Protein 6UCT (pdb70)

Foldseek 3Di:
DADAQLAWDWCQDPCRATDIRRCVLVLLVCLLVLPQQVDGSHPDVPVQPCQSVLSNLLSCLNNVQNVVVVVPPDPCKDSKWKAFDDLRWIWDDMDRCTDIDRLRHLPDDPPLVNQDCNNVVNSVSVLSNLVRSNVRNLCNLLVDDDPCQQVDWLLQSQNSLNNNVRCVLSNAPLSQQNNQCRVDGSVVCSVCVVVRDDDDCVCSVVDQWDWDWDQDPVDTDIWIFGQGPVRDRHTTDMHIDHD

B-factor: mean 185.21, std 36.85, range [112.71, 281.62]

Nearest PDB structures (foldseek):
  6uct-assembly1_A-2  TM=9.988E-01  e=1.649E-45  Mal de Rio Cuarto virus
  7kvc-assembly1_A  TM=9.633E-01  e=2.381E-34  Mal de Rio Cuarto virus
  5eft-assembly1_H  TM=9.237E-01  e=7.280E-27  Rice black-streaked dwarf virus 2
  3vjj-assembly1_A  TM=8.928E-01  e=2.403E-22  Rice black streaked dwarf virus
  3vjj-assembly1_B  TM=8.785E-01  e=2.840E-21  Rice black streaked dwarf virus

Structure (mmCIF, N/CA/C/O backbone):
data_6UCT
#
_entry.id   6UCT
#
_cell.length_a   86.557
_cell.length_b   86.557
_cell.length_c   95.598
_cell.angle_alpha   90.000
_cell.angle_beta   90.000
_cell.angle_gamma   90.000
#
_symmetry.space_group_name_H-M   'P 43 21 2'
#
loop_
_atom_site.group_PDB
_atom_site.id
_atom_site.type_symbol
_atom_site.label_atom_id
_atom_site.label_alt_id
_atom_site.label_comp_id
_atom_site.label_asym_id
_atom_site.label_entity_id
_atom_site.label_seq_id
_atom_site.pdbx_PDB_ins_code
_atom_site.Cartn_x
_atom_site.Cartn_y
_atom_site.Cartn_z
_atom_site.occupancy
_atom_site.B_iso_or_equiv
_atom_site.auth_seq_id
_atom_site.auth_comp_id
_atom_site.auth_asym_id
_atom_site.auth_atom_id
_atom_site.pdbx_PDB_model_num
ATOM 1 N N . GLU A 1 11 ? 18.108 -11.375 21.938 1.00 214.26 5 GLU A N 1
ATOM 2 C CA . GLU A 1 11 ? 18.483 -11.328 20.523 1.00 212.76 5 GLU A CA 1
ATOM 3 C C . GLU A 1 11 ? 17.724 -12.367 19.693 1.00 213.52 5 GLU A C 1
ATOM 4 O O . GLU A 1 11 ? 17.336 -12.082 18.555 1.00 211.41 5 GLU A O 1
ATOM 10 N N . ARG A 1 12 ? 17.526 -13.573 20.273 1.00 211.72 6 ARG A N 1
ATOM 11 C CA . ARG A 1 12 ? 16.837 -14.717 19.668 1.00 209.90 6 ARG A CA 1
ATOM 12 C C . ARG A 1 12 ? 15.387 -14.389 19.297 1.00 209.68 6 ARG A C 1
ATOM 13 O O . ARG A 1 12 ? 14.633 -13.890 20.133 1.00 210.29 6 ARG A O 1
ATOM 21 N N . ARG A 1 13 ? 15.012 -14.654 18.039 1.00 201.27 7 ARG A N 1
ATOM 22 C CA . ARG A 1 13 ? 13.660 -14.432 17.512 1.00 195.92 7 ARG A CA 1
ATOM 23 C C . ARG A 1 13 ? 13.162 -15.682 16.772 1.00 195.92 7 ARG A C 1
ATOM 24 O O . ARG A 1 13 ? 13.982 -16.428 16.235 1.00 195.30 7 ARG A O 1
ATOM 32 N N . THR A 1 14 ? 11.836 -15.933 16.776 1.00 190.21 8 THR A N 1
ATOM 33 C CA . THR A 1 14 ? 11.257 -17.108 16.111 1.00 188.21 8 THR A CA 1
ATOM 34 C C . THR A 1 14 ? 11.450 -17.033 14.589 1.00 186.75 8 THR A C 1
ATOM 35 O O . THR A 1 14 ? 11.560 -15.935 14.039 1.00 183.22 8 THR A O 1
ATOM 39 N N . PHE A 1 15 ? 11.529 -18.207 13.923 1.00 182.53 9 PHE A N 1
ATOM 40 C CA . PHE A 1 15 ? 11.759 -18.328 12.477 1.00 176.88 9 PHE A CA 1
ATOM 41 C C . PHE A 1 15 ? 10.686 -17.639 11.665 1.00 174.93 9 PHE A C 1
ATOM 42 O O . PHE A 1 15 ? 9.507 -17.964 11.816 1.00 174.84 9 PHE A O 1
ATOM 50 N N . GLY A 1 16 ? 11.113 -16.663 10.861 1.00 167.16 10 GLY A N 1
ATOM 51 C CA . GLY A 1 16 ? 10.252 -15.877 9.977 1.00 162.45 10 GLY A CA 1
ATOM 52 C C . GLY A 1 16 ? 9.842 -14.522 10.519 1.00 163.70 10 GLY A C 1
ATOM 53 O O . GLY A 1 16 ? 9.458 -13.629 9.746 1.00 159.12 10 GLY A O 1
ATOM 54 N N . SER A 1 17 ? 9.931 -14.369 11.861 1.00 162.65 11 SER A N 1
ATOM 55 C CA . SER A 1 17 ? 9.568 -13.143 12.556 1.00 162.38 11 SER A CA 1
ATOM 56 C C . SER A 1 17 ? 10.438 -11.952 12.168 1.00 161.88 11 SER A C 1
ATOM 57 O O . SER A 1 17 ? 11.662 -12.062 12.028 1.00 162.08 11 SER A O 1
ATOM 60 N N . TYR A 1 18 ? 9.751 -10.829 11.944 1.00 154.05 12 TYR A N 1
ATOM 61 C CA . TYR A 1 18 ? 10.265 -9.517 11.589 1.00 151.19 12 TYR A CA 1
ATOM 62 C C . TYR A 1 18 ? 10.370 -8.677 12.868 1.00 159.76 12 TYR A C 1
ATOM 63 O O . TYR A 1 18 ? 10.048 -9.154 13.966 1.00 162.30 12 TYR A O 1
ATOM 72 N N . LYS A 1 19 ? 10.812 -7.426 12.716 1.00 157.36 13 LYS A N 1
ATOM 73 C CA . LYS A 1 19 ? 10.923 -6.466 13.806 1.00 162.04 13 LYS A CA 1
ATOM 74 C C . LYS A 1 19 ? 10.769 -5.069 13.235 1.00 165.91 13 LYS A C 1
ATOM 75 O O . LYS A 1 19 ? 11.413 -4.731 12.239 1.00 163.11 13 LYS A O 1
ATOM 81 N N . ILE A 1 20 ? 9.881 -4.275 13.829 1.00 165.48 14 ILE A N 1
ATOM 82 C CA . ILE A 1 20 ? 9.657 -2.913 13.363 1.00 166.10 14 ILE A CA 1
ATOM 83 C C . ILE A 1 20 ? 10.610 -2.008 14.129 1.00 177.47 14 ILE A C 1
ATOM 84 O O . ILE A 1 20 ? 10.567 -1.969 15.359 1.00 181.26 14 ILE A O 1
ATOM 89 N N . GLU A 1 21 ? 11.511 -1.335 13.407 1.00 176.85 15 GLU A N 1
ATOM 90 C CA . GLU A 1 21 ? 12.498 -0.445 14.011 1.00 183.78 15 GLU A CA 1
ATOM 91 C C . GLU A 1 21 ? 12.061 1.012 13.938 1.00 192.03 15 GLU A C 1
ATOM 92 O O . GLU A 1 21 ? 11.538 1.457 12.912 1.00 188.05 15 GLU A O 1
ATOM 98 N N . GLU A 1 22 ? 12.283 1.746 15.044 1.00 196.43 16 GLU A N 1
ATOM 99 C CA . GLU A 1 22 ? 11.984 3.169 15.169 1.00 200.51 16 GLU A CA 1
ATOM 100 C C . GLU A 1 22 ? 13.298 3.945 15.158 1.00 209.52 16 GLU A C 1
ATOM 101 O O . GLU A 1 22 ? 14.150 3.752 16.031 1.00 213.95 16 GLU A O 1
ATOM 107 N N . ILE A 1 23 ? 13.477 4.771 14.119 1.00 204.97 17 ILE A N 1
ATOM 108 C CA . ILE A 1 23 ? 14.663 5.597 13.891 1.00 209.21 17 ILE A CA 1
ATOM 109 C C . ILE A 1 23 ? 14.250 7.069 13.761 1.00 217.30 17 ILE A C 1
ATOM 110 O O . ILE A 1 23 ? 13.949 7.549 12.665 1.00 214.44 17 ILE A O 1
ATOM 115 N N . THR A 1 24 ? 14.194 7.768 14.908 1.00 217.22 18 THR A N 1
ATOM 116 C CA . THR A 1 24 ? 13.778 9.170 15.007 1.00 219.94 18 THR A CA 1
ATOM 117 C C . THR A 1 24 ? 14.595 10.084 14.066 1.00 224.38 18 THR A C 1
ATOM 118 O O . THR A 1 24 ? 15.830 10.070 14.086 1.00 224.73 18 THR A O 1
ATOM 122 N N . ILE A 1 25 ? 13.871 10.826 13.201 1.00 221.84 19 ILE A N 1
ATOM 123 C CA . ILE A 1 25 ? 14.429 11.743 12.200 1.00 235.28 19 ILE A CA 1
ATOM 124 C C . ILE A 1 25 ? 14.008 13.194 12.464 1.00 242.23 19 ILE A C 1
ATOM 125 O O . ILE A 1 25 ? 14.316 13.748 13.518 1.00 208.19 19 ILE A O 1
ATOM 130 N N . LYS A 1 50 ? 10.256 9.195 15.208 1.00 219.90 44 LYS A N 1
ATOM 131 C CA . LYS A 1 50 ? 10.315 7.735 15.126 1.00 214.90 44 LYS A CA 1
ATOM 132 C C . LYS A 1 50 ? 9.635 7.217 13.845 1.00 211.69 44 LYS A C 1
ATOM 133 O O . LYS A 1 50 ? 8.404 7.185 13.780 1.00 209.82 44 LYS A O 1
ATOM 139 N N . ILE A 1 51 ? 10.427 6.826 12.826 1.00 204.30 45 ILE A N 1
ATOM 140 C CA . ILE A 1 51 ? 9.881 6.323 11.554 1.00 197.47 45 ILE A CA 1
ATOM 141 C C . ILE A 1 51 ? 10.075 4.788 11.414 1.00 196.08 45 ILE A C 1
ATOM 142 O O . ILE A 1 51 ? 11.126 4.273 11.816 1.00 197.15 45 ILE A O 1
ATOM 147 N N . PRO A 1 52 ? 9.072 4.042 10.867 1.00 186.53 46 PRO A N 1
ATOM 148 C CA . PRO A 1 52 ? 9.214 2.579 10.786 1.00 181.71 46 PRO A CA 1
ATOM 149 C C . PRO A 1 52 ? 10.231 2.075 9.773 1.00 181.34 46 PRO A C 1
ATOM 150 O O . PRO A 1 52 ? 10.315 2.592 8.657 1.00 179.27 46 PRO A O 1
ATOM 154 N N . ILE A 1 53 ? 11.007 1.058 10.187 1.00 177.08 47 ILE A N 1
ATOM 155 C CA . ILE A 1 53 ? 12.018 0.373 9.381 1.00 174.66 47 ILE A CA 1
ATOM 156 C C . ILE A 1 53 ? 11.906 -1.125 9.632 1.00 173.55 47 ILE A C 1
ATOM 157 O O . ILE A 1 53 ? 12.143 -1.595 10.747 1.00 174.88 47 ILE A O 1
ATOM 162 N N . LEU A 1 54 ? 11.490 -1.866 8.605 1.00 164.89 48 LEU A N 1
ATOM 163 C CA . LEU A 1 54 ? 11.285 -3.295 8.753 1.00 162.48 48 LEU A CA 1
ATOM 164 C C . LEU A 1 54 ? 12.579 -4.104 8.748 1.00 170.81 48 LEU A C 1
ATOM 165 O O . LEU A 1 54 ? 13.320 -4.096 7.760 1.00 169.94 48 LEU A O 1
ATOM 170 N N . ASP A 1 55 ? 12.835 -4.815 9.863 1.00 171.21 49 ASP A N 1
ATOM 171 C CA . ASP A 1 55 ? 13.966 -5.724 10.025 1.00 172.63 49 ASP A CA 1
ATOM 172 C C . ASP A 1 55 ? 13.399 -7.117 9.705 1.00 172.43 49 ASP A C 1
ATOM 173 O O . ASP A 1 55 ? 13.110 -7.912 10.604 1.00 173.33 49 ASP A O 1
ATOM 178 N N . ASP A 1 56 ? 13.173 -7.358 8.399 1.00 164.72 50 ASP A N 1
ATOM 179 C CA . ASP A 1 56 ? 12.592 -8.571 7.811 1.00 161.77 50 ASP A CA 1
ATOM 180 C C . ASP A 1 56 ? 13.322 -9.846 8.184 1.00 167.47 50 ASP A C 1
ATOM 181 O O . ASP A 1 56 ? 12.680 -10.894 8.315 1.00 165.94 50 ASP A O 1
ATOM 186 N N . GLY A 1 57 ? 14.650 -9.734 8.324 1.00 167.28 51 GLY A N 1
ATOM 187 C CA . GLY A 1 57 ? 15.559 -10.811 8.707 1.00 169.69 51 GLY A CA 1
ATOM 188 C C . GLY A 1 57 ? 15.936 -11.808 7.627 1.00 171.78 51 GLY A C 1
ATOM 189 O O . GLY A 1 57 ? 16.414 -12.902 7.948 1.00 172.81 51 GLY A O 1
ATOM 190 N N . ILE A 1 58 ? 15.718 -11.448 6.339 1.00 165.41 52 ILE A N 1
ATOM 191 C CA . ILE A 1 58 ? 16.054 -12.307 5.195 1.00 163.40 52 ILE A CA 1
ATOM 192 C C . ILE A 1 58 ? 17.580 -12.451 5.128 1.00 168.30 52 ILE A C 1
ATOM 193 O O . ILE A 1 58 ? 18.079 -13.577 5.071 1.00 168.87 52 ILE A O 1
ATOM 198 N N . PHE A 1 59 ? 18.306 -11.315 5.240 1.00 165.35 53 PHE A N 1
ATOM 199 C CA . PHE A 1 59 ? 19.768 -11.239 5.239 1.00 168.11 53 PHE A CA 1
ATOM 200 C C . PHE A 1 59 ? 20.382 -12.339 6.108 1.00 174.56 53 PHE A C 1
ATOM 201 O O . PHE A 1 59 ? 21.347 -12.987 5.695 1.00 175.25 53 PHE A O 1
ATOM 209 N N . ASP A 1 60 ? 19.800 -12.544 7.307 1.00 172.80 54 ASP A N 1
ATOM 210 C CA . ASP A 1 60 ? 20.205 -13.563 8.267 1.00 176.19 54 ASP A CA 1
ATOM 211 C C . ASP A 1 60 ? 20.057 -14.940 7.632 1.00 177.47 54 ASP A C 1
ATOM 212 O O . ASP A 1 60 ? 21.071 -15.582 7.395 1.00 179.57 54 ASP A O 1
ATOM 217 N N . LEU A 1 61 ? 18.822 -15.344 7.262 1.00 169.76 55 LEU A N 1
ATOM 218 C CA . LEU A 1 61 ? 18.527 -16.642 6.650 1.00 168.66 55 LEU A CA 1
ATOM 219 C C . LEU A 1 61 ? 19.580 -17.082 5.625 1.00 173.89 55 LEU A C 1
ATOM 220 O O . LEU A 1 61 ? 20.099 -18.194 5.741 1.00 176.19 55 LEU A O 1
ATOM 225 N N . ILE A 1 62 ? 19.932 -16.198 4.666 1.00 169.20 56 ILE A N 1
ATOM 226 C CA . ILE A 1 62 ? 20.914 -16.510 3.620 1.00 169.89 56 ILE A CA 1
ATOM 227 C C . ILE A 1 62 ? 22.308 -16.693 4.223 1.00 178.15 56 ILE A C 1
ATOM 228 O O . ILE A 1 62 ? 22.943 -17.711 3.941 1.00 179.94 56 ILE A O 1
ATOM 233 N N . ASN A 1 63 ? 22.755 -15.742 5.085 1.00 176.51 57 ASN A N 1
ATOM 234 C CA . ASN A 1 63 ? 24.055 -15.779 5.773 1.00 181.36 57 ASN A CA 1
ATOM 235 C C . ASN A 1 63 ? 24.301 -17.124 6.474 1.00 189.73 57 ASN A C 1
ATOM 236 O O . ASN A 1 63 ? 25.349 -17.727 6.258 1.00 192.23 57 ASN A O 1
ATOM 241 N N . TYR A 1 64 ? 23.309 -17.606 7.262 1.00 187.35 58 TYR A N 1
ATOM 242 C CA . TYR A 1 64 ? 23.327 -18.874 8.003 1.00 191.45 58 TYR A CA 1
ATOM 243 C C . TYR A 1 64 ? 23.450 -20.072 7.061 1.00 196.87 58 TYR A C 1
ATOM 244 O O . TYR A 1 64 ? 24.255 -20.972 7.319 1.00 200.91 58 TYR A O 1
ATOM 253 N N . LEU A 1 65 ? 22.663 -20.070 5.961 1.00 190.19 59 LEU A N 1
ATOM 254 C CA . LEU A 1 65 ? 22.660 -21.145 4.961 1.00 190.37 59 LEU A CA 1
ATOM 255 C C . LEU A 1 65 ? 23.968 -21.210 4.161 1.00 197.24 59 LEU A C 1
ATOM 256 O O . LEU A 1 65 ? 24.487 -22.308 3.939 1.00 199.90 59 LEU A O 1
ATOM 261 N N . LEU A 1 66 ? 24.502 -20.034 3.745 1.00 192.95 60 LEU A N 1
ATOM 262 C CA . LEU A 1 66 ? 25.772 -19.914 3.021 1.00 195.12 60 LEU A CA 1
ATOM 263 C C . LEU A 1 66 ? 26.915 -20.371 3.920 1.00 205.84 60 LEU A C 1
ATOM 264 O O . LEU A 1 66 ? 27.763 -21.142 3.468 1.00 208.66 60 LEU A O 1
ATOM 269 N N . ASN A 1 67 ? 26.896 -19.950 5.213 1.00 205.04 61 ASN A N 1
ATOM 270 C CA . ASN A 1 67 ? 27.874 -20.355 6.233 1.00 211.36 61 ASN A CA 1
ATOM 271 C C . ASN A 1 67 ? 27.635 -21.814 6.652 1.00 218.83 61 ASN A C 1
ATOM 272 O O . ASN A 1 67 ? 28.473 -22.400 7.343 1.00 224.13 61 ASN A O 1
ATOM 277 N N . GLY A 1 68 ? 26.500 -22.370 6.215 1.00 212.52 62 GLY A N 1
ATOM 278 C CA . GLY A 1 68 ? 26.088 -23.748 6.450 1.00 215.37 62 GLY A CA 1
ATOM 279 C C . GLY A 1 68 ? 25.865 -24.114 7.898 1.00 225.20 62 GLY A C 1
ATOM 280 O O . GLY A 1 68 ? 26.113 -25.259 8.291 1.00 226.58 62 GLY A O 1
ATOM 281 N N . THR A 1 69 ? 25.389 -23.142 8.695 1.00 220.80 63 THR A N 1
ATOM 282 C CA . THR A 1 69 ? 25.120 -23.306 10.126 1.00 222.67 63 THR A CA 1
ATOM 283 C C . THR A 1 69 ? 23.944 -24.289 10.351 1.00 225.15 63 THR A C 1
ATOM 284 O O . THR A 1 69 ? 22.992 -24.303 9.566 1.00 223.45 63 THR A O 1
ATOM 288 N N . HIS A 1 70 ? 24.056 -25.148 11.380 1.00 225.02 64 HIS A N 1
ATOM 289 C CA . HIS A 1 70 ? 23.020 -26.118 11.752 1.00 225.20 64 HIS A CA 1
ATOM 290 C C . HIS A 1 70 ? 21.946 -25.358 12.530 1.00 226.95 64 HIS A C 1
ATOM 291 O O . HIS A 1 70 ? 22.272 -24.356 13.170 1.00 226.47 64 HIS A O 1
ATOM 298 N N . PHE A 1 71 ? 20.684 -25.839 12.515 1.00 224.31 65 PHE A N 1
ATOM 299 C CA . PHE A 1 71 ? 19.571 -25.192 13.227 1.00 223.33 65 PHE A CA 1
ATOM 300 C C . PHE A 1 71 ? 19.754 -25.154 14.756 1.00 227.43 65 PHE A C 1
ATOM 301 O O . PHE A 1 71 ? 19.210 -24.259 15.406 1.00 226.46 65 PHE A O 1
ATOM 309 N N . ASP A 1 72 ? 20.542 -26.102 15.313 1.00 227.07 66 ASP A N 1
ATOM 310 C CA . A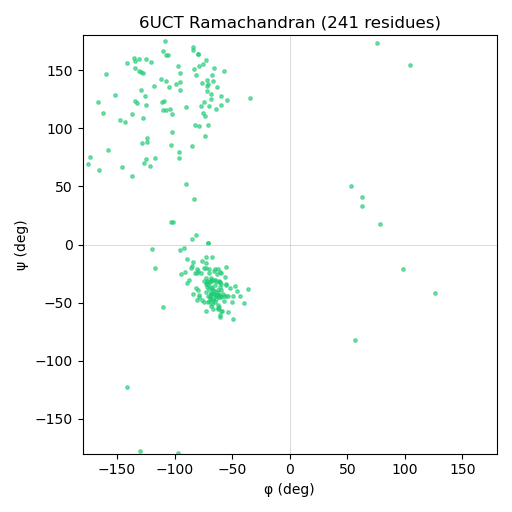SP A 1 72 ? 20.835 -26.224 16.746 1.00 228.62 66 ASP A CA 1
ATOM 311 C C . ASP A 1 72 ? 21.563 -25.004 17.349 1.00 230.63 66 ASP A C 1
ATOM 312 O O . ASP A 1 72 ? 21.338 -24.712 18.525 1.00 231.06 66 ASP A O 1
ATOM 317 N N . LYS A 1 73 ? 22.408 -24.291 16.557 1.00 227.18 67 LYS A N 1
ATOM 318 C CA . LYS A 1 73 ? 23.133 -23.097 17.021 1.00 226.98 67 LYS A CA 1
ATOM 319 C C . LYS A 1 73 ? 22.899 -21.875 16.107 1.00 227.06 67 LYS A C 1
ATOM 320 O O . LYS A 1 73 ? 23.806 -21.432 15.398 1.00 226.36 67 LYS A O 1
ATOM 326 N N . THR A 1 74 ? 21.666 -21.334 16.150 1.00 223.33 68 THR A N 1
ATOM 327 C CA . THR A 1 74 ? 21.209 -20.174 15.370 1.00 221.37 68 THR A CA 1
ATOM 328 C C . THR A 1 74 ? 20.514 -19.134 16.270 1.00 224.17 68 THR A C 1
ATOM 329 O O . THR A 1 74 ? 20.417 -19.328 17.486 1.00 225.17 68 THR A O 1
ATOM 333 N N . HIS A 1 75 ? 20.006 -18.040 15.653 1.00 220.04 69 HIS A N 1
ATOM 334 C CA . HIS A 1 75 ? 19.197 -16.999 16.298 1.00 219.47 69 HIS A CA 1
ATOM 335 C C . HIS A 1 75 ? 17.838 -17.648 16.583 1.00 220.38 69 HIS A C 1
ATOM 336 O O . HIS A 1 75 ? 17.199 -17.356 17.593 1.00 220.62 69 HIS A O 1
ATOM 343 N N . TYR A 1 76 ? 17.421 -18.544 15.665 1.00 216.99 70 TYR A N 1
ATOM 344 C CA . TYR A 1 76 ? 16.180 -19.303 15.687 1.00 228.46 70 TYR A CA 1
ATOM 345 C C . TYR A 1 76 ? 16.267 -20.421 16.718 1.00 240.74 70 TYR A C 1
ATOM 346 O O . TYR A 1 76 ? 15.428 -20.498 17.611 1.00 212.85 70 TYR A O 1
ATOM 355 N N . PHE A 1 79 ? 12.824 -21.549 21.382 1.00 212.76 73 PHE A N 1
A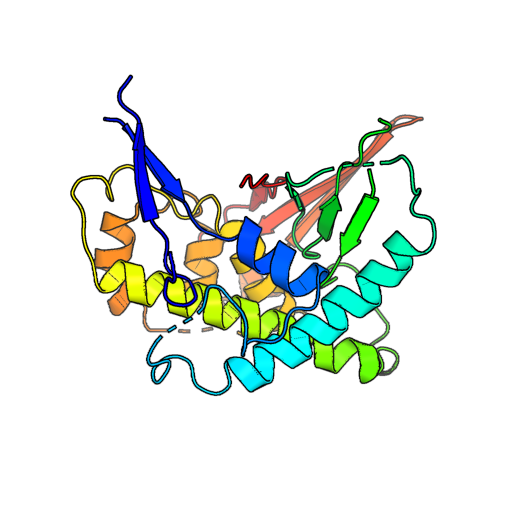TOM 356 C CA . PHE A 1 79 ? 11.479 -21.378 20.831 1.00 211.47 73 PHE A CA 1
ATOM 357 C C . PHE A 1 79 ? 10.770 -22.705 20.589 1.00 214.97 73 PHE A C 1
ATOM 358 O O . PHE A 1 79 ? 11.432 -23.724 20.378 1.00 215.43 73 PHE A O 1
ATOM 366 N N . ASP A 1 80 ? 9.418 -22.683 20.604 1.00 212.45 74 ASP A N 1
ATOM 367 C CA . ASP A 1 80 ? 8.570 -23.857 20.382 1.00 213.16 74 ASP A CA 1
ATOM 368 C C . ASP A 1 80 ? 8.010 -23.840 18.956 1.00 212.82 74 ASP A C 1
ATOM 369 O O . ASP A 1 80 ? 7.021 -23.156 18.687 1.00 211.39 74 ASP A O 1
ATOM 374 N N . TYR A 1 81 ? 8.670 -24.578 18.041 1.00 209.69 75 TYR A N 1
ATOM 375 C CA . TYR A 1 81 ? 8.295 -24.659 16.627 1.00 207.97 75 TYR A CA 1
ATOM 376 C C . TYR A 1 81 ? 7.304 -25.785 16.324 1.00 212.35 75 TYR A C 1
ATOM 377 O O . TYR A 1 81 ? 7.523 -26.587 15.414 1.00 212.12 75 TYR A O 1
ATOM 386 N N . SER A 1 82 ? 6.197 -25.824 17.075 1.00 211.75 76 SER A N 1
ATOM 387 C CA . SER A 1 82 ? 5.127 -26.801 16.879 1.00 213.61 76 SER A CA 1
ATOM 388 C C . SER A 1 82 ? 4.401 -26.519 15.553 1.00 215.04 76 SER A C 1
ATOM 389 O O . SER A 1 82 ? 4.037 -27.452 14.835 1.00 215.28 76 SER A O 1
ATOM 392 N N . HIS A 1 83 ? 4.242 -25.221 15.219 1.00 211.02 77 HIS A N 1
ATOM 393 C CA . HIS A 1 83 ? 3.626 -24.719 13.986 1.00 207.19 77 HIS A CA 1
ATOM 394 C C . HIS A 1 83 ? 4.498 -25.039 12.761 1.00 208.31 77 HIS A C 1
ATOM 395 O O . HIS A 1 83 ? 3.966 -25.194 11.659 1.00 205.02 77 HIS A O 1
ATOM 402 N N . LEU A 1 84 ? 5.836 -25.140 12.965 1.00 205.85 78 LEU A N 1
ATOM 403 C CA . LEU A 1 84 ? 6.816 -25.472 11.927 1.00 202.96 78 LEU A CA 1
ATOM 404 C C . LEU A 1 84 ? 7.514 -26.805 12.260 1.00 213.83 78 LEU A C 1
ATOM 405 O O . LEU A 1 84 ? 8.669 -26.783 12.703 1.00 214.57 78 LEU A O 1
ATOM 410 N N . PRO A 1 85 ? 6.846 -27.980 12.096 1.00 215.25 79 PRO A N 1
ATOM 411 C CA . PRO A 1 85 ? 7.551 -29.246 12.363 1.00 217.06 79 PRO A CA 1
ATOM 412 C C . PRO A 1 85 ? 8.510 -29.560 11.213 1.00 219.02 79 PRO A C 1
ATOM 413 O O . PRO A 1 85 ? 8.303 -29.074 10.093 1.00 216.18 79 PRO A O 1
ATOM 417 N N . THR A 1 86 ? 9.571 -30.347 11.496 1.00 217.91 80 THR A N 1
ATOM 418 C CA . THR A 1 86 ? 10.641 -30.719 10.548 1.00 217.10 80 THR A CA 1
ATOM 419 C C . THR A 1 86 ? 11.394 -29.453 10.086 1.00 214.66 80 THR A C 1
ATOM 420 O O . THR A 1 86 ? 11.720 -29.304 8.906 1.00 210.40 80 THR A O 1
ATOM 424 N N . LEU A 1 87 ? 11.640 -28.532 11.030 1.00 208.39 81 LEU A N 1
ATOM 425 C CA . LEU A 1 87 ? 12.348 -27.293 10.749 1.00 201.78 81 LEU A CA 1
ATOM 426 C C . LEU A 1 87 ? 13.856 -27.511 10.806 1.00 205.91 81 LEU A C 1
ATOM 427 O O . LEU A 1 87 ? 14.548 -27.017 9.926 1.00 201.17 81 LEU A O 1
ATOM 432 N N . GLU A 1 88 ? 14.359 -28.278 11.808 1.00 208.18 82 GLU A N 1
ATOM 433 C CA . GLU A 1 88 ? 15.782 -28.630 11.948 1.00 210.51 82 GLU A CA 1
ATOM 434 C C . GLU A 1 88 ? 16.163 -29.660 10.863 1.00 213.08 82 GLU A C 1
ATOM 435 O O . GLU A 1 88 ? 17.287 -29.625 10.349 1.00 212.54 82 GLU A O 1
ATOM 441 N N . ARG A 1 89 ? 15.207 -30.557 10.512 1.00 210.53 83 ARG A N 1
ATOM 442 C CA . ARG A 1 89 ? 15.328 -31.588 9.475 1.00 210.84 83 ARG A CA 1
ATOM 443 C C . ARG A 1 89 ? 15.562 -30.936 8.110 1.00 206.05 83 ARG A C 1
ATOM 444 O O . ARG A 1 89 ? 16.433 -31.377 7.362 1.00 205.40 83 ARG A O 1
ATOM 452 N N . ASP A 1 90 ? 14.792 -29.874 7.812 1.00 196.15 84 ASP A N 1
ATOM 453 C CA . ASP A 1 90 ? 14.854 -29.158 6.547 1.00 189.53 84 ASP A CA 1
ATOM 454 C C . ASP A 1 90 ? 15.827 -27.973 6.538 1.00 188.37 84 ASP A C 1
ATOM 455 O O . ASP A 1 90 ? 16.297 -27.631 5.457 1.00 184.70 84 ASP A O 1
ATOM 460 N N . PHE A 1 91 ? 16.168 -27.379 7.706 1.00 185.36 85 PHE A N 1
ATOM 461 C CA . PHE A 1 91 ? 17.128 -26.264 7.767 1.00 182.78 85 PHE A CA 1
ATOM 462 C C . PHE A 1 91 ? 18.545 -26.734 7.479 1.00 191.28 85 PHE A C 1
ATOM 463 O O . PHE A 1 91 ? 19.241 -26.096 6.687 1.00 188.36 85 PHE A O 1
ATOM 471 N N . ASN A 1 92 ? 18.981 -27.819 8.155 1.00 194.66 86 ASN A N 1
ATOM 472 C CA . ASN A 1 92 ? 20.311 -28.408 8.022 1.00 198.46 86 ASN A CA 1
ATOM 473 C C . ASN A 1 92 ? 20.543 -28.965 6.620 1.00 201.72 86 ASN A C 1
ATOM 474 O O . ASN A 1 92 ? 21.580 -28.668 6.019 1.00 200.35 86 ASN A O 1
ATOM 479 N N . THR A 1 93 ? 19.559 -29.730 6.084 1.00 199.37 87 THR A N 1
ATOM 480 C CA . THR A 1 93 ? 19.613 -30.326 4.741 1.00 199.46 87 THR A CA 1
ATOM 481 C C . THR A 1 93 ? 19.707 -29.257 3.653 1.00 199.08 87 THR A C 1
ATOM 482 O O . THR A 1 93 ? 20.353 -29.484 2.630 1.00 199.23 87 THR A O 1
ATOM 486 N N . ALA A 1 94 ? 19.099 -28.083 3.891 1.00 191.91 88 ALA A N 1
ATOM 487 C CA . ALA A 1 94 ? 19.188 -26.953 2.973 1.00 186.91 88 ALA A CA 1
ATOM 488 C C . ALA A 1 94 ? 20.544 -26.271 3.182 1.00 191.71 88 ALA A C 1
ATOM 489 O O . ALA A 1 94 ? 21.222 -25.986 2.193 1.00 190.45 88 ALA A O 1
ATOM 491 N N . SER A 1 95 ? 20.966 -26.079 4.470 1.00 190.47 89 SER A N 1
ATOM 492 C CA . SER A 1 95 ? 22.247 -25.472 4.861 1.00 191.76 89 SER A CA 1
ATOM 493 C C . SER A 1 95 ? 23.431 -26.203 4.235 1.00 200.15 89 SER A C 1
ATOM 494 O O . SER A 1 95 ? 24.414 -25.555 3.878 1.00 200.00 89 SER A O 1
ATOM 497 N N . ASN A 1 96 ? 23.309 -27.544 4.065 1.00 200.38 90 ASN A N 1
ATOM 498 C CA . ASN A 1 96 ? 24.293 -28.414 3.419 1.00 204.21 90 ASN A CA 1
ATOM 499 C C . ASN A 1 96 ? 24.498 -27.975 1.967 1.00 204.58 90 ASN A C 1
ATOM 500 O O . ASN A 1 96 ? 25.603 -27.568 1.612 1.00 205.45 90 ASN A O 1
ATOM 505 N N . TYR A 1 97 ? 23.415 -28.011 1.152 1.00 197.02 91 TYR A N 1
ATOM 506 C CA . TYR A 1 97 ? 23.400 -27.644 -0.265 1.00 193.80 91 TYR A CA 1
ATOM 507 C C . TYR A 1 97 ? 23.864 -26.200 -0.526 1.00 192.85 91 TYR A C 1
ATOM 508 O O . TYR A 1 97 ? 24.615 -25.975 -1.477 1.00 192.86 91 TYR A O 1
ATOM 517 N N . VAL A 1 98 ? 23.421 -25.236 0.303 1.00 185.27 92 VAL A N 1
ATOM 518 C CA . VAL A 1 98 ? 23.773 -23.815 0.154 1.00 181.48 92 VAL A CA 1
ATOM 519 C C . VAL A 1 98 ? 25.269 -23.586 0.447 1.00 187.44 92 VAL A C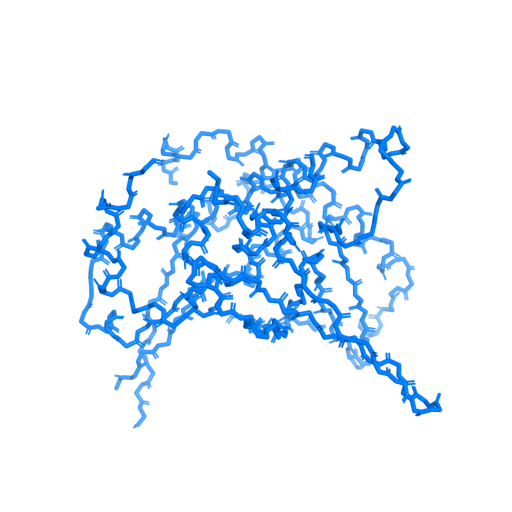 1
ATOM 520 O O . VAL A 1 98 ? 25.922 -22.858 -0.297 1.00 185.97 92 VAL A O 1
ATOM 524 N N . SER A 1 99 ? 25.810 -24.231 1.491 1.00 188.09 93 SER A N 1
ATOM 525 C CA . SER A 1 99 ? 27.225 -24.101 1.841 1.00 192.46 93 SER A CA 1
ATOM 526 C C . SER A 1 99 ? 28.144 -24.825 0.855 1.00 200.58 93 SER A C 1
ATOM 527 O O . SER A 1 99 ? 29.197 -24.284 0.511 1.00 202.11 93 SER A O 1
ATOM 530 N N . GLU A 1 100 ? 27.750 -26.046 0.410 1.00 198.98 94 GLU A N 1
ATOM 531 C CA . GLU A 1 100 ? 28.511 -26.879 -0.537 1.00 202.59 94 GLU A CA 1
ATOM 532 C C . GLU A 1 100 ? 28.650 -26.240 -1.921 1.00 204.70 94 GLU A C 1
ATOM 533 O O . GLU A 1 100 ? 29.663 -26.464 -2.590 1.00 207.90 94 GLU A O 1
ATOM 539 N N . ASN A 1 101 ? 27.637 -25.445 -2.342 1.00 196.24 95 ASN A N 1
ATOM 540 C CA . ASN A 1 101 ? 27.629 -24.710 -3.610 1.00 193.83 95 ASN A CA 1
ATOM 541 C C . ASN A 1 101 ? 28.345 -23.352 -3.464 1.00 197.72 95 ASN A C 1
ATOM 542 O O . ASN A 1 101 ? 28.765 -22.771 -4.468 1.00 197.08 95 ASN A O 1
ATOM 547 N N . TYR A 1 102 ? 28.504 -22.871 -2.205 1.00 195.29 96 TYR A N 1
ATOM 548 C CA . TYR A 1 102 ? 29.199 -21.622 -1.864 1.00 195.98 96 TYR A CA 1
ATOM 549 C C . TYR A 1 102 ? 30.701 -21.844 -1.821 1.00 206.99 96 TYR A C 1
ATOM 550 O O . TYR A 1 102 ? 31.449 -20.959 -2.233 1.00 208.13 96 TYR A O 1
ATOM 559 N N . SER A 1 103 ? 31.140 -23.027 -1.325 1.00 208.48 97 SER A N 1
ATOM 560 C CA . SER A 1 103 ? 32.549 -23.429 -1.237 1.00 214.92 97 SER A CA 1
ATOM 561 C C . SER A 1 103 ? 33.223 -23.456 -2.622 1.00 222.12 97 SER A C 1
ATOM 562 O O . SER A 1 103 ? 34.439 -23.291 -2.703 1.00 226.41 97 SER A O 1
ATOM 565 N N . ILE A 1 104 ? 32.418 -23.621 -3.704 1.00 216.50 98 ILE A N 1
ATOM 566 C CA . ILE A 1 104 ? 32.823 -23.604 -5.120 1.00 218.07 98 ILE A CA 1
ATOM 567 C C . ILE A 1 104 ? 33.242 -22.163 -5.487 1.00 222.66 98 ILE A C 1
ATOM 568 O O . ILE A 1 104 ? 34.277 -21.949 -6.121 1.00 226.04 98 ILE A O 1
ATOM 573 N N . ILE A 1 105 ? 32.425 -21.189 -5.058 1.00 216.04 99 ILE A N 1
ATOM 574 C CA . ILE A 1 105 ? 32.618 -19.752 -5.250 1.00 215.49 99 ILE A CA 1
ATOM 575 C C . ILE A 1 105 ? 33.776 -19.284 -4.340 1.00 225.86 99 ILE A C 1
ATOM 576 O O . ILE A 1 105 ? 34.513 -18.369 -4.705 1.00 227.94 99 ILE A O 1
ATOM 581 N N . VAL A 1 106 ? 33.932 -19.937 -3.169 1.00 225.76 100 VAL A N 1
ATOM 582 C CA . VAL A 1 106 ? 34.943 -19.656 -2.145 1.00 231.29 100 VAL A CA 1
ATOM 583 C C . VAL A 1 106 ? 36.299 -20.355 -2.464 1.00 237.17 100 VAL A C 1
ATOM 584 O O . VAL A 1 106 ? 37.328 -19.955 -1.914 1.00 239.79 100 VAL A O 1
ATOM 588 N N . GLU A 1 107 ? 36.313 -21.342 -3.392 1.00 236.11 101 GLU A N 1
ATOM 589 C CA . GLU A 1 107 ? 37.540 -22.053 -3.806 1.00 240.03 101 GLU A CA 1
ATOM 590 C C . GLU A 1 107 ? 38.588 -21.089 -4.399 1.00 244.41 101 GLU A C 1
ATOM 591 O O . GLU A 1 107 ? 39.791 -21.288 -4.205 1.00 247.55 101 GLU A O 1
ATOM 597 N N . GLU A 1 108 ? 38.108 -20.038 -5.103 1.00 243.24 102 GLU A N 1
ATOM 598 C CA . GLU A 1 108 ? 38.902 -18.984 -5.748 1.00 242.78 102 GLU A CA 1
ATOM 599 C C . GLU A 1 108 ? 38.899 -17.659 -4.938 1.00 246.99 102 GLU A C 1
ATOM 600 O O . GLU A 1 108 ? 39.215 -16.596 -5.487 1.00 248.45 102 GLU A O 1
ATOM 606 N N . ILE A 1 109 ? 38.557 -17.735 -3.631 1.00 242.81 103 ILE A N 1
ATOM 607 C CA . ILE A 1 109 ? 38.502 -16.567 -2.748 1.00 242.04 103 ILE A CA 1
ATOM 608 C C . ILE A 1 109 ? 39.909 -16.232 -2.193 1.00 248.76 103 ILE A C 1
ATOM 609 O O . ILE A 1 109 ? 40.769 -17.114 -2.060 1.00 250.46 103 ILE A O 1
ATOM 614 N N . ASP A 1 110 ? 40.121 -14.935 -1.902 1.00 246.46 104 ASP A N 1
ATOM 615 C CA . ASP A 1 110 ? 41.375 -14.343 -1.432 1.00 250.37 104 ASP A CA 1
ATOM 616 C C . ASP A 1 110 ? 41.431 -14.176 0.089 1.00 251.90 104 ASP A C 1
ATOM 617 O O . ASP A 1 110 ? 40.391 -14.026 0.738 1.00 247.93 104 ASP A O 1
ATOM 622 N N . LEU A 1 111 ? 42.661 -14.179 0.646 1.00 252.80 105 LEU A N 1
ATOM 623 C CA . LEU A 1 111 ? 42.909 -13.990 2.077 1.00 252.85 105 LEU A CA 1
ATOM 624 C C . LEU A 1 111 ? 42.705 -12.521 2.456 1.00 255.49 105 LEU A C 1
ATOM 625 O O . LEU A 1 111 ? 41.985 -12.235 3.417 1.00 252.61 105 LEU A O 1
ATOM 630 N N . ASN A 1 112 ? 43.324 -11.595 1.689 1.00 254.79 106 ASN A N 1
ATOM 631 C CA . ASN A 1 112 ? 43.239 -10.148 1.906 1.00 254.63 106 ASN A CA 1
ATOM 632 C C . ASN A 1 112 ? 41.852 -9.581 1.621 1.00 252.00 106 ASN A C 1
ATOM 633 O O . ASN A 1 112 ? 41.456 -8.606 2.262 1.00 250.85 106 ASN A O 1
ATOM 638 N N . LYS A 1 113 ? 41.112 -10.194 0.677 1.00 246.50 107 LYS A N 1
ATOM 639 C CA . LYS A 1 113 ? 39.749 -9.780 0.338 1.00 258.16 107 LYS A CA 1
ATOM 640 C C . LYS A 1 113 ? 38.768 -10.433 1.305 1.00 259.28 107 LYS A C 1
ATOM 641 O O . LYS A 1 113 ? 38.934 -11.602 1.655 1.00 224.84 107 LYS A O 1
ATOM 647 N N . SER A 1 117 ? 32.271 -8.870 1.794 1.00 215.29 111 SER A N 1
ATOM 648 C CA . SER A 1 117 ? 31.223 -7.982 2.306 1.00 212.33 111 SER A CA 1
ATOM 649 C C . SER A 1 117 ? 29.968 -8.725 2.758 1.00 210.27 111 SER A C 1
ATOM 650 O O . SER A 1 117 ? 29.689 -9.835 2.292 1.00 206.57 111 SER A O 1
ATOM 653 N N . GLU A 1 118 ? 29.204 -8.081 3.656 1.00 205.82 112 GLU A N 1
ATOM 654 C CA . GLU A 1 118 ? 27.961 -8.603 4.209 1.00 200.91 112 GLU A CA 1
ATOM 655 C C . GLU A 1 118 ? 26.804 -7.638 3.906 1.00 200.76 112 GLU A C 1
ATOM 656 O O . GLU A 1 118 ? 26.259 -6.979 4.800 1.00 201.07 112 GLU A O 1
ATOM 662 N N . SER A 1 119 ? 26.463 -7.539 2.615 1.00 193.41 113 SER A N 1
ATOM 663 C CA . SER A 1 119 ? 25.381 -6.706 2.096 1.00 189.21 113 SER A CA 1
ATOM 664 C C . SER A 1 119 ? 24.769 -7.452 0.905 1.00 187.19 113 SER A C 1
ATOM 665 O O . SER A 1 119 ? 24.905 -7.027 -0.248 1.00 187.07 113 SER A O 1
ATOM 668 N N . ILE A 1 120 ? 24.121 -8.600 1.204 1.00 179.11 114 ILE A N 1
ATOM 669 C CA . ILE A 1 120 ? 23.488 -9.503 0.231 1.00 174.66 114 ILE A CA 1
ATOM 670 C C . ILE A 1 120 ? 22.416 -8.804 -0.630 1.00 173.33 114 ILE A C 1
ATOM 671 O O . ILE A 1 120 ? 21.770 -7.857 -0.185 1.00 172.42 114 ILE A O 1
ATOM 676 N N . SER A 1 121 ? 22.263 -9.284 -1.875 1.00 166.02 115 SER A N 1
ATOM 677 C CA . SER A 1 121 ? 21.297 -8.847 -2.875 1.00 161.49 115 SER A CA 1
ATOM 678 C C . SER A 1 121 ? 20.686 -10.123 -3.473 1.00 159.72 115 SER A C 1
ATOM 679 O O . SER A 1 121 ? 21.336 -11.173 -3.472 1.00 159.91 115 SER A O 1
ATOM 682 N N . LEU A 1 122 ? 19.443 -10.053 -3.953 1.00 151.91 116 LEU A N 1
ATOM 683 C CA . LEU A 1 122 ? 18.784 -11.229 -4.502 1.00 149.57 116 LEU A CA 1
ATOM 684 C C . LEU A 1 122 ? 18.070 -10.985 -5.829 1.00 152.85 116 LEU A C 1
ATOM 685 O O . LEU A 1 122 ? 17.210 -10.110 -5.931 1.00 150.84 116 LEU A O 1
ATOM 690 N N . LYS A 1 123 ? 18.448 -11.780 -6.842 1.00 151.49 117 LYS A N 1
ATOM 691 C CA . LYS A 1 123 ? 17.878 -11.791 -8.189 1.00 152.06 117 LYS A CA 1
ATOM 692 C C . LYS A 1 123 ? 16.819 -12.887 -8.224 1.00 155.67 117 LYS A C 1
ATOM 693 O O . LYS A 1 123 ? 16.965 -13.911 -7.547 1.00 155.26 117 LYS A O 1
ATOM 699 N N . SER A 1 124 ? 15.766 -12.681 -9.017 1.00 152.48 118 SER A N 1
ATOM 700 C CA . SER A 1 124 ? 14.676 -13.642 -9.155 1.00 152.17 118 SER A CA 1
ATOM 701 C C . SER A 1 124 ? 14.593 -14.065 -10.620 1.00 158.68 118 SER A C 1
ATOM 702 O O . SER A 1 124 ? 15.079 -13.311 -11.464 1.00 159.63 118 SER A O 1
ATOM 705 N N . PRO A 1 125 ? 14.019 -15.240 -10.981 1.00 157.20 119 PRO A N 1
ATOM 706 C CA . PRO A 1 125 ? 13.374 -16.267 -10.142 1.00 156.71 119 PRO A CA 1
ATOM 707 C C . PRO A 1 125 ? 14.276 -17.438 -9.713 1.00 162.99 119 PRO A C 1
ATOM 708 O O . PRO A 1 125 ? 13.848 -18.281 -8.916 1.00 162.78 119 PRO A O 1
ATOM 712 N N . ASP A 1 126 ? 15.531 -17.477 -10.217 1.00 160.99 120 ASP A N 1
ATOM 713 C CA . ASP A 1 126 ? 16.520 -18.524 -9.943 1.00 162.22 120 ASP A CA 1
ATOM 714 C C . ASP A 1 126 ? 17.080 -18.503 -8.504 1.00 163.72 120 ASP A C 1
ATOM 715 O O . ASP A 1 126 ? 17.910 -19.349 -8.165 1.00 165.26 120 ASP A O 1
ATOM 720 N N . PHE A 1 127 ? 16.597 -17.565 -7.656 1.00 156.80 121 PHE A N 1
ATOM 721 C CA . PHE A 1 127 ? 17.044 -17.328 -6.279 1.00 155.46 121 PHE A CA 1
ATOM 722 C C . PHE A 1 127 ? 18.561 -17.144 -6.271 1.00 159.20 121 PHE A C 1
ATOM 723 O O . PHE A 1 127 ? 19.291 -17.815 -5.539 1.00 159.89 121 PHE A O 1
ATOM 731 N N . THR A 1 128 ? 19.020 -16.249 -7.157 1.00 155.59 122 THR A N 1
ATOM 732 C CA . THR A 1 128 ? 20.425 -15.942 -7.387 1.00 157.67 122 THR A CA 1
ATOM 733 C C . THR A 1 128 ? 20.967 -15.009 -6.298 1.00 160.22 122 THR A C 1
ATOM 734 O O . THR A 1 128 ? 20.714 -13.802 -6.314 1.00 158.57 122 THR A O 1
ATOM 738 N N . VAL A 1 129 ? 21.704 -15.596 -5.341 1.00 157.70 123 VAL A N 1
ATOM 739 C CA . VAL A 1 129 ? 22.338 -14.880 -4.231 1.00 158.05 123 VAL A CA 1
ATOM 740 C C . VAL A 1 129 ? 23.448 -14.014 -4.841 1.00 164.47 123 VAL A C 1
ATOM 741 O O . VAL A 1 129 ? 24.281 -14.526 -5.592 1.00 167.17 123 VAL A O 1
ATOM 745 N N . VAL A 1 130 ? 23.424 -12.705 -4.574 1.00 160.34 124 VAL A N 1
ATOM 746 C CA . VAL A 1 130 ? 24.428 -11.808 -5.144 1.00 163.33 124 VAL A CA 1
ATOM 747 C C . VAL A 1 130 ? 25.386 -11.306 -4.052 1.00 170.63 124 VAL A C 1
ATOM 748 O O . VAL A 1 130 ? 24.971 -10.625 -3.110 1.00 169.32 124 VAL A O 1
ATOM 752 N N . LEU A 1 131 ? 26.668 -11.683 -4.186 1.00 171.36 125 LEU A N 1
ATOM 753 C CA . LEU A 1 131 ? 27.748 -11.312 -3.272 1.00 175.36 125 LEU A CA 1
ATOM 754 C C . LEU A 1 131 ? 28.595 -10.233 -3.952 1.00 183.75 125 LEU A C 1
ATOM 755 O O . LEU A 1 131 ? 28.884 -10.365 -5.139 1.00 184.23 125 LEU A O 1
ATOM 760 N N . GLU A 1 132 ? 28.970 -9.165 -3.221 1.00 184.24 126 GLU A N 1
ATOM 761 C CA . GLU A 1 132 ? 29.782 -8.055 -3.752 1.00 189.43 126 GLU A CA 1
ATOM 762 C C . GLU A 1 132 ? 31.047 -7.874 -2.887 1.00 201.06 126 GLU A C 1
ATOM 763 O O . GLU A 1 132 ? 31.007 -7.141 -1.899 1.00 203.05 126 GLU A O 1
ATOM 769 N N . TYR A 1 133 ? 32.164 -8.544 -3.257 1.00 201.59 127 TYR A N 1
ATOM 770 C CA . TYR A 1 133 ? 33.420 -8.541 -2.490 1.00 207.81 127 TYR A CA 1
ATOM 771 C C . TYR A 1 133 ? 34.326 -7.325 -2.700 1.00 218.81 127 TYR A C 1
ATOM 772 O O . TYR A 1 133 ? 34.424 -6.801 -3.812 1.00 218.50 127 TYR A O 1
ATOM 781 N N . PHE A 1 134 ? 35.021 -6.916 -1.612 1.00 221.79 128 PHE A N 1
ATOM 782 C CA . PHE A 1 134 ? 35.956 -5.786 -1.573 1.00 225.57 128 PHE A CA 1
ATOM 783 C C . PHE A 1 134 ? 37.417 -6.224 -1.368 1.00 230.38 128 PHE A C 1
ATOM 784 O O . PHE A 1 134 ? 37.686 -7.154 -0.602 1.00 229.76 128 PHE A O 1
ATOM 792 N N . LYS A 1 135 ? 38.350 -5.521 -2.050 1.00 230.78 129 LYS A N 1
ATOM 793 C CA . LYS A 1 135 ? 39.792 -5.781 -2.086 1.00 235.67 129 LYS A CA 1
ATOM 794 C C . LYS A 1 135 ? 40.510 -5.757 -0.721 1.00 240.17 129 LYS A C 1
ATOM 795 O O . LYS A 1 135 ? 41.195 -6.730 -0.397 1.00 241.34 129 LYS A O 1
ATOM 801 N N . LYS A 1 136 ? 40.422 -4.637 0.029 1.00 237.90 130 LYS A N 1
ATOM 802 C CA . LYS A 1 136 ? 41.114 -4.464 1.317 1.00 252.53 130 LYS A CA 1
ATOM 803 C C . LYS A 1 136 ? 40.527 -5.323 2.441 1.00 266.47 130 LYS A C 1
ATOM 804 O O . LYS A 1 136 ? 41.252 -5.737 3.347 1.00 253.66 130 LYS A O 1
ATOM 810 N N . VAL A 1 161 ? 32.595 -9.359 -7.255 1.00 201.10 155 VAL A N 1
ATOM 811 C CA . VAL A 1 161 ? 31.152 -9.581 -7.385 1.00 194.52 155 VAL A CA 1
ATOM 812 C C . VAL A 1 161 ? 30.876 -10.937 -8.051 1.00 196.85 155 VAL A C 1
ATOM 813 O O . VAL A 1 161 ? 31.331 -11.165 -9.171 1.00 199.32 155 VAL A O 1
ATOM 817 N N . ARG A 1 162 ? 30.130 -11.830 -7.363 1.00 189.61 156 ARG A N 1
ATOM 818 C CA . ARG A 1 162 ? 29.763 -13.161 -7.871 1.00 187.97 156 ARG A CA 1
ATOM 819 C C . ARG A 1 162 ? 28.268 -13.503 -7.616 1.00 186.08 156 ARG A C 1
ATOM 820 O O . ARG A 1 162 ? 27.622 -12.861 -6.779 1.00 183.51 156 ARG A O 1
ATOM 828 N N . GLU A 1 163 ? 27.718 -14.485 -8.374 1.00 180.17 157 GLU A N 1
ATOM 829 C CA . GLU A 1 163 ? 26.318 -14.934 -8.295 1.00 174.65 157 GLU A CA 1
ATOM 830 C C . GLU A 1 163 ? 26.195 -16.340 -7.703 1.00 177.32 157 GLU A C 1
ATOM 831 O O . GLU A 1 163 ? 27.201 -17.041 -7.597 1.00 180.29 157 GLU A O 1
ATOM 837 N N . LEU A 1 164 ? 24.967 -16.752 -7.318 1.00 170.23 158 LEU A N 1
ATOM 838 C CA . LEU A 1 164 ? 24.701 -18.072 -6.735 1.00 170.44 158 LEU A CA 1
ATOM 839 C C . LEU A 1 164 ? 23.226 -18.507 -6.882 1.00 172.90 158 LEU A C 1
ATOM 840 O O . LEU A 1 164 ? 22.459 -18.388 -5.919 1.00 169.86 158 LEU A O 1
ATOM 845 N N . PRO A 1 165 ? 22.809 -19.045 -8.055 1.00 171.68 159 PRO A N 1
ATOM 846 C CA . PRO A 1 165 ? 21.402 -19.462 -8.215 1.00 169.69 159 PRO A CA 1
ATOM 847 C C . PRO A 1 165 ? 21.047 -20.746 -7.467 1.00 174.89 159 PRO A C 1
ATOM 848 O O . PRO A 1 165 ? 21.224 -21.840 -7.997 1.00 177.36 159 PRO A O 1
ATOM 852 N N . LEU A 1 166 ? 20.540 -20.601 -6.231 1.00 170.08 160 LEU A N 1
ATOM 853 C CA . LEU A 1 166 ? 20.154 -21.709 -5.353 1.00 171.46 160 LEU A CA 1
ATOM 854 C C . LEU A 1 166 ? 19.014 -22.569 -5.897 1.00 175.90 160 LEU A C 1
ATOM 855 O O . LEU A 1 166 ? 19.057 -23.796 -5.756 1.00 178.03 160 LEU A O 1
ATOM 860 N N . LEU A 1 167 ? 17.991 -21.927 -6.494 1.00 170.68 161 LEU A N 1
ATOM 861 C CA . LEU A 1 167 ? 16.834 -22.614 -7.073 1.00 171.54 161 LEU A CA 1
ATOM 862 C C . LEU A 1 167 ? 16.660 -22.192 -8.539 1.00 176.40 161 LEU A C 1
ATOM 863 O O . LEU A 1 167 ? 15.759 -21.398 -8.827 1.00 174.12 161 LEU A O 1
ATOM 868 N N . PRO A 1 168 ? 17.517 -22.671 -9.480 1.00 176.02 162 PRO A N 1
ATOM 869 C CA . PRO A 1 168 ? 17.358 -22.257 -10.882 1.00 176.90 162 PRO A CA 1
ATOM 870 C C . PRO A 1 168 ? 16.127 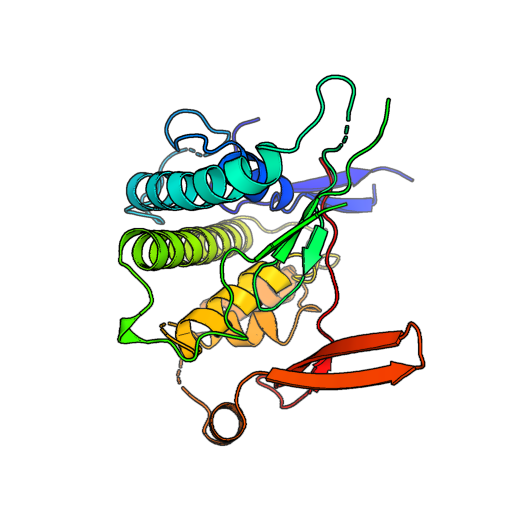-22.870 -11.545 1.00 182.86 162 PRO A C 1
ATOM 871 O O . PRO A 1 168 ? 16.102 -24.056 -11.878 1.00 186.24 162 PRO A O 1
ATOM 875 N N . ILE A 1 169 ? 15.081 -22.048 -11.679 1.00 177.25 163 ILE A N 1
ATOM 876 C CA . ILE A 1 169 ? 13.784 -22.419 -12.242 1.00 178.40 163 ILE A CA 1
ATOM 877 C C . ILE A 1 169 ? 13.788 -22.201 -13.759 1.00 185.89 163 ILE A C 1
ATOM 878 O O . ILE A 1 169 ? 13.170 -22.970 -14.495 1.00 188.27 163 ILE A O 1
ATOM 883 N N . MET A 1 170 ? 14.521 -21.173 -14.208 1.00 183.51 164 MET A N 1
ATOM 884 C CA . MET A 1 170 ? 14.599 -20.716 -15.590 1.00 187.11 164 MET A CA 1
ATOM 885 C C . MET A 1 170 ? 15.260 -21.667 -16.583 1.00 200.36 164 MET A C 1
ATOM 886 O O . MET A 1 170 ? 14.905 -21.628 -17.764 1.00 203.19 164 MET A O 1
ATOM 891 N N . CYS A 1 171 ? 16.225 -22.493 -16.138 1.00 201.84 165 CYS A N 1
ATOM 892 C CA . CYS A 1 171 ? 16.966 -23.375 -17.052 1.00 208.67 165 CYS A CA 1
ATOM 893 C C . CYS A 1 171 ? 17.316 -24.751 -16.462 1.00 216.68 165 CYS A C 1
ATOM 894 O O . CYS A 1 171 ? 18.235 -24.859 -15.642 1.00 214.99 165 CYS A O 1
ATOM 897 N N . ARG A 1 172 ? 16.590 -25.807 -16.917 1.00 218.76 166 ARG A N 1
ATOM 898 C CA . ARG A 1 172 ? 16.779 -27.206 -16.495 1.00 222.89 166 ARG A CA 1
ATOM 899 C C . ARG A 1 172 ? 16.064 -28.244 -17.414 1.00 234.42 166 ARG A C 1
ATOM 900 O O . ARG A 1 172 ? 15.188 -28.988 -16.956 1.00 234.89 166 ARG A O 1
ATOM 908 N N . GLU A 1 173 ? 16.490 -28.338 -18.693 1.00 235.15 167 GLU A N 1
ATOM 909 C CA . GLU A 1 173 ? 15.944 -29.314 -19.655 1.00 237.82 167 GLU A CA 1
ATOM 910 C C . GLU A 1 173 ? 16.671 -30.680 -19.457 1.00 243.39 167 GLU A C 1
ATOM 911 O O . GLU A 1 173 ? 16.972 -31.403 -20.416 1.00 245.38 167 GLU A O 1
ATOM 917 N N . SER A 1 174 ? 16.922 -31.026 -18.181 1.00 241.33 168 SER A N 1
ATOM 918 C CA . SER A 1 174 ? 17.639 -32.223 -17.755 1.00 243.54 168 SER A CA 1
ATOM 919 C C . SER A 1 174 ? 16.933 -32.889 -16.552 1.00 247.68 168 SER A C 1
ATOM 920 O O . SER A 1 174 ? 17.537 -33.064 -15.493 1.00 247.66 168 SER A O 1
ATOM 923 N N . GLU A 1 175 ? 15.652 -33.278 -16.747 1.00 245.24 169 GLU A N 1
ATOM 924 C CA . GLU A 1 175 ? 14.747 -33.887 -15.755 1.00 245.96 169 GLU A CA 1
ATOM 925 C C . GLU A 1 175 ? 15.352 -35.071 -14.985 1.00 250.75 169 GLU A C 1
ATOM 926 O O . GLU A 1 175 ? 15.542 -34.971 -13.771 1.00 249.05 169 GLU A O 1
ATOM 932 N N . ASP A 1 176 ? 15.672 -36.172 -15.684 1.00 251.26 170 ASP A N 1
ATOM 933 C CA . ASP A 1 176 ? 16.272 -37.356 -15.068 1.00 253.08 170 ASP A CA 1
ATOM 934 C C . ASP A 1 176 ? 17.765 -37.132 -14.763 1.00 254.59 170 ASP A C 1
ATOM 935 O O . ASP A 1 176 ? 18.360 -37.908 -14.009 1.00 254.51 170 ASP A O 1
ATOM 940 N N . SER A 1 177 ? 18.356 -36.062 -15.342 1.00 251.99 171 SER A N 1
ATOM 941 C CA . SER A 1 177 ? 19.765 -35.696 -15.185 1.00 250.56 171 SER A CA 1
ATOM 942 C C . SER A 1 177 ? 20.081 -34.959 -13.872 1.00 249.23 171 SER A C 1
ATOM 943 O O . SER A 1 177 ? 21.239 -34.996 -13.447 1.00 249.30 171 SER A O 1
ATOM 946 N N . ILE A 1 178 ? 19.086 -34.304 -13.226 1.00 239.53 172 ILE A N 1
ATOM 947 C CA . ILE A 1 178 ? 19.343 -33.634 -11.945 1.00 235.51 172 ILE A CA 1
ATOM 948 C C . ILE A 1 178 ? 19.444 -34.723 -10.870 1.00 239.09 172 ILE A C 1
ATOM 949 O O . ILE A 1 178 ? 18.467 -35.430 -10.601 1.00 243.03 172 ILE A O 1
ATOM 954 N N . SER A 1 179 ? 20.655 -34.890 -10.313 1.00 235.63 173 SER A N 1
ATOM 955 C CA . SER A 1 179 ? 20.972 -35.896 -9.299 1.00 237.68 173 SER A CA 1
ATOM 956 C C . SER A 1 179 ? 20.373 -35.569 -7.926 1.00 237.43 173 SER A C 1
ATOM 957 O O . SER A 1 179 ? 20.078 -34.405 -7.646 1.00 234.37 173 SER A O 1
ATOM 960 N N . GLU A 1 180 ? 20.221 -36.602 -7.065 1.00 236.13 174 GLU A N 1
ATOM 961 C CA . GLU A 1 180 ? 19.690 -36.484 -5.703 1.00 233.77 174 GLU A CA 1
ATOM 962 C C . GLU A 1 180 ? 20.590 -35.648 -4.776 1.00 232.82 174 GLU A C 1
ATOM 963 O O . GLU A 1 180 ? 20.099 -35.124 -3.781 1.00 230.44 174 GLU A O 1
ATOM 969 N N . ASP A 1 181 ? 21.890 -35.493 -5.122 1.00 229.69 175 ASP A N 1
ATOM 970 C CA . ASP A 1 181 ? 22.851 -34.669 -4.373 1.00 227.31 175 ASP A CA 1
ATOM 971 C C . ASP A 1 181 ? 22.573 -33.163 -4.579 1.00 225.82 175 ASP A C 1
ATOM 972 O O . ASP A 1 181 ? 23.078 -32.343 -3.809 1.00 222.63 175 ASP A O 1
ATOM 977 N N . ILE A 1 182 ? 21.765 -32.813 -5.618 1.00 218.04 176 ILE A N 1
ATOM 978 C CA . ILE A 1 182 ? 21.352 -31.445 -5.985 1.00 210.31 176 ILE A CA 1
ATOM 979 C C . ILE A 1 182 ? 19.854 -31.256 -5.695 1.00 207.95 176 ILE A C 1
ATOM 980 O O . ILE A 1 182 ? 19.486 -30.304 -5.009 1.00 202.63 176 ILE A O 1
ATOM 985 N N . LEU A 1 183 ? 19.007 -32.158 -6.246 1.00 205.75 177 LEU A N 1
ATOM 986 C CA . LEU A 1 183 ? 17.544 -32.176 -6.154 1.00 203.57 177 LEU A CA 1
ATOM 987 C C . LEU A 1 183 ? 16.983 -32.180 -4.716 1.00 206.95 177 LEU A C 1
ATOM 988 O O . LEU A 1 183 ? 16.030 -31.444 -4.447 1.00 203.23 177 LEU A O 1
ATOM 993 N N . GLU A 1 184 ? 17.562 -33.004 -3.806 1.00 206.89 178 GLU A N 1
ATOM 994 C CA . GLU A 1 184 ? 17.151 -33.131 -2.394 1.00 206.80 178 GLU A CA 1
ATOM 995 C C . GLU A 1 184 ? 17.369 -31.827 -1.620 1.00 203.42 178 GLU A C 1
ATOM 996 O O . GLU A 1 184 ? 16.502 -31.427 -0.838 1.00 200.39 178 GLU A O 1
ATOM 1002 N N . GLY A 1 185 ? 18.527 -31.201 -1.850 1.00 198.03 179 GLY A N 1
ATOM 1003 C CA . GLY A 1 185 ? 18.930 -29.938 -1.244 1.00 193.40 179 GLY A CA 1
ATOM 1004 C C . GLY A 1 185 ? 18.018 -28.782 -1.608 1.00 191.42 179 GLY A C 1
ATOM 1005 O O . GLY A 1 185 ? 17.710 -27.952 -0.750 1.00 188.64 179 GLY A O 1
ATOM 1006 N N . GLU A 1 186 ? 17.561 -28.734 -2.882 1.00 185.78 180 GLU A N 1
ATOM 1007 C CA . GLU A 1 186 ? 16.632 -27.718 -3.390 1.00 180.35 180 GLU A CA 1
ATOM 1008 C C . GLU A 1 186 ? 15.249 -27.904 -2.765 1.00 183.85 180 GLU A C 1
ATOM 1009 O O . GLU A 1 186 ? 14.668 -26.927 -2.292 1.00 179.70 180 GLU A O 1
ATOM 1015 N N . GLY A 1 187 ? 14.775 -29.158 -2.713 1.00 184.70 181 GLY A N 1
ATOM 1016 C CA . GLY A 1 187 ? 13.509 -29.542 -2.089 1.00 185.61 181 GLY A CA 1
ATOM 1017 C C . GLY A 1 187 ? 13.445 -29.115 -0.634 1.00 188.05 181 GLY A C 1
ATOM 1018 O O . GLY A 1 187 ? 12.362 -28.841 -0.110 1.00 187.04 181 GLY A O 1
ATOM 1019 N N . ALA A 1 188 ? 14.631 -29.020 0.008 1.00 184.42 182 ALA A N 1
ATOM 1020 C CA . ALA A 1 188 ? 14.847 -28.567 1.381 1.00 183.44 182 ALA A CA 1
ATOM 1021 C C . ALA A 1 188 ? 15.020 -27.039 1.429 1.00 179.98 182 ALA A C 1
ATOM 1022 O O . ALA A 1 188 ? 14.648 -26.433 2.431 1.00 178.38 182 ALA A O 1
ATOM 1024 N N . VAL A 1 189 ? 15.580 -26.422 0.357 1.00 172.52 183 VAL A N 1
ATOM 1025 C CA . VAL A 1 189 ? 15.756 -24.963 0.255 1.00 167.27 183 VAL A CA 1
ATOM 1026 C C . VAL A 1 189 ? 14.362 -24.293 0.079 1.00 167.10 183 VAL A C 1
ATOM 1027 O O . VAL A 1 189 ? 14.114 -23.247 0.690 1.00 164.25 183 VAL A O 1
ATOM 1031 N N . ILE A 1 190 ? 13.444 -24.925 -0.710 1.00 163.18 184 ILE A N 1
ATOM 1032 C CA . ILE A 1 190 ? 12.061 -24.441 -0.882 1.00 160.08 184 ILE A CA 1
ATOM 1033 C C . ILE A 1 190 ? 11.237 -24.702 0.382 1.00 164.27 184 ILE A C 1
ATOM 1034 O O . ILE A 1 190 ? 10.306 -23.950 0.660 1.00 162.33 184 ILE A O 1
ATOM 1039 N N . GLN A 1 191 ? 11.585 -25.753 1.150 1.00 162.92 185 GLN A N 1
ATOM 1040 C CA . GLN A 1 191 ? 10.896 -26.065 2.397 1.00 164.19 185 GLN A CA 1
ATOM 1041 C C . GLN A 1 191 ? 11.324 -25.134 3.528 1.00 163.84 185 GLN A C 1
ATOM 1042 O O . GLN A 1 191 ? 10.549 -24.939 4.453 1.00 163.91 185 GLN A O 1
ATOM 1048 N N . VAL A 1 192 ? 12.539 -24.545 3.443 1.00 157.45 186 VAL A N 1
ATOM 1049 C CA . VAL A 1 192 ? 13.068 -23.558 4.397 1.00 155.75 186 VAL A CA 1
ATOM 1050 C C . VAL A 1 192 ? 12.453 -22.200 4.066 1.00 155.48 186 VAL A C 1
ATOM 1051 O O . VAL A 1 192 ? 12.105 -21.429 4.968 1.00 155.06 186 VAL A O 1
ATOM 1055 N N . LEU A 1 193 ? 12.318 -21.922 2.762 1.00 148.83 187 LEU A N 1
ATOM 1056 C CA . LEU A 1 193 ? 11.705 -20.705 2.260 1.00 144.41 187 LEU A CA 1
ATOM 1057 C C . LEU A 1 193 ? 10.205 -20.700 2.604 1.00 148.57 187 LEU A C 1
ATOM 1058 O O . LEU A 1 193 ? 9.757 -19.756 3.258 1.00 146.75 187 LEU A O 1
ATOM 1063 N N . LYS A 1 194 ? 9.468 -21.800 2.277 1.00 147.61 188 LYS A N 1
ATOM 1064 C CA . LYS A 1 194 ? 8.038 -21.985 2.582 1.00 148.66 188 LYS A CA 1
ATOM 1065 C C . LYS A 1 194 ? 7.756 -21.785 4.069 1.00 156.19 188 LYS A C 1
ATOM 1066 O O . LYS A 1 194 ? 6.785 -21.114 4.427 1.00 154.88 188 LYS A O 1
ATOM 1072 N N . MET A 1 195 ? 8.613 -22.370 4.929 1.00 157.13 189 MET A N 1
ATOM 1073 C CA . MET A 1 195 ? 8.486 -22.289 6.381 1.00 160.20 189 MET A CA 1
ATOM 1074 C C . MET A 1 195 ? 8.820 -20.902 6.925 1.00 159.98 189 MET A C 1
ATOM 1075 O O . MET A 1 195 ? 8.196 -20.488 7.901 1.00 161.61 189 MET A O 1
ATOM 1080 N N . PHE A 1 196 ? 9.761 -20.172 6.297 1.00 151.40 190 PHE A N 1
ATOM 1081 C CA . PHE A 1 196 ? 10.085 -18.817 6.743 1.00 148.68 190 PHE A CA 1
ATOM 1082 C C . PHE A 1 196 ? 8.875 -17.919 6.512 1.00 149.43 190 PHE A C 1
ATOM 1083 O O . PHE A 1 196 ? 8.539 -17.123 7.388 1.00 148.88 190 PHE A O 1
ATOM 1091 N N . MET A 1 197 ? 8.212 -18.071 5.343 1.00 144.15 191 MET A N 1
ATOM 1092 C CA . MET A 1 197 ? 7.020 -17.298 4.986 1.00 142.01 191 MET A CA 1
ATOM 1093 C C . MET A 1 197 ? 5.822 -17.670 5.831 1.00 148.63 191 MET A C 1
ATOM 1094 O O . MET A 1 197 ? 5.011 -16.794 6.131 1.00 148.20 191 MET A O 1
ATOM 1099 N N . LYS A 1 198 ? 5.726 -18.948 6.256 1.00 147.91 192 LYS A N 1
ATOM 1100 C CA . LYS A 1 198 ? 4.658 -19.391 7.156 1.00 150.91 192 LYS A CA 1
ATOM 1101 C C . LYS A 1 198 ? 4.951 -18.799 8.534 1.00 154.63 192 LYS A C 1
ATOM 1102 O O . LYS A 1 198 ? 4.037 -18.356 9.222 1.00 155.19 192 LYS A O 1
ATOM 1108 N N . GLY A 1 199 ? 6.236 -18.737 8.869 1.00 150.46 193 GLY A N 1
ATOM 1109 C CA . GLY A 1 199 ? 6.732 -18.168 10.110 1.00 152.26 193 GLY A CA 1
ATOM 1110 C C . GLY A 1 199 ? 6.590 -16.662 10.172 1.00 153.59 193 GLY A C 1
ATOM 1111 O O . GLY A 1 199 ? 6.541 -16.095 11.267 1.00 156.01 193 GLY A O 1
ATOM 1112 N N . PHE A 1 200 ? 6.537 -16.003 9.003 1.00 145.62 194 PHE A N 1
ATOM 1113 C CA . PHE A 1 200 ? 6.349 -14.554 8.920 1.00 143.23 194 PHE A CA 1
ATOM 1114 C C . PHE A 1 200 ? 4.857 -14.194 9.094 1.00 147.34 194 PHE A C 1
ATOM 1115 O O . PHE A 1 200 ? 4.532 -13.267 9.844 1.00 147.99 194 PHE A O 1
ATOM 1123 N N . LEU A 1 201 ? 3.967 -14.906 8.366 1.00 142.76 195 LEU A N 1
ATOM 1124 C CA . LEU A 1 201 ? 2.519 -14.703 8.412 1.00 143.31 195 LEU A CA 1
ATOM 1125 C C . LEU A 1 201 ? 1.942 -15.043 9.805 1.00 153.51 195 LEU A C 1
ATOM 1126 O O . LEU A 1 201 ? 0.952 -14.431 10.236 1.00 154.65 195 LEU A O 1
ATOM 1131 N N . VAL A 1 202 ? 2.581 -16.003 10.511 1.00 153.54 196 VAL A N 1
ATOM 1132 C CA . VAL A 1 202 ? 2.198 -16.405 11.869 1.00 158.74 196 VAL A CA 1
ATOM 1133 C C . VAL A 1 202 ? 2.515 -15.249 12.835 1.00 162.47 196 VAL A C 1
ATOM 1134 O O . VAL A 1 202 ? 1.655 -14.874 13.632 1.00 165.05 196 VAL A O 1
ATOM 1138 N N . HIS A 1 203 ? 3.726 -14.667 12.718 1.00 155.52 197 HIS A N 1
ATOM 1139 C CA . HIS A 1 203 ? 4.175 -13.547 13.535 1.00 155.90 197 HIS A CA 1
ATOM 1140 C C . HIS A 1 203 ? 3.374 -12.301 13.207 1.00 156.64 197 HIS A C 1
ATOM 1141 O O . HIS A 1 203 ? 3.043 -11.548 14.125 1.00 159.10 197 HIS A O 1
ATOM 1148 N N . LEU A 1 204 ? 3.031 -12.100 11.909 1.00 148.02 198 LEU A N 1
ATOM 1149 C CA . LEU A 1 204 ? 2.220 -10.966 11.454 1.00 145.37 198 LEU A CA 1
ATOM 1150 C C . LEU A 1 204 ? 0.833 -11.011 12.072 1.00 150.90 198 LEU A C 1
ATOM 1151 O O . LEU A 1 204 ? 0.452 -10.047 12.724 1.00 152.72 198 LEU A O 1
ATOM 1156 N N . GLY A 1 205 ? 0.119 -12.123 11.896 1.00 147.72 199 GLY A N 1
ATOM 1157 C CA . GLY A 1 205 ? -1.212 -12.305 12.463 1.00 151.43 199 GLY A CA 1
ATOM 1158 C C . GLY A 1 205 ? -1.242 -12.201 13.979 1.00 161.21 199 GLY A C 1
ATOM 1159 O O . GLY A 1 205 ? -2.163 -11.600 14.551 1.00 162.75 199 GLY A O 1
ATOM 1160 N N . GLU A 1 206 ? -0.199 -12.761 14.633 1.00 160.92 200 GLU A N 1
ATOM 1161 C 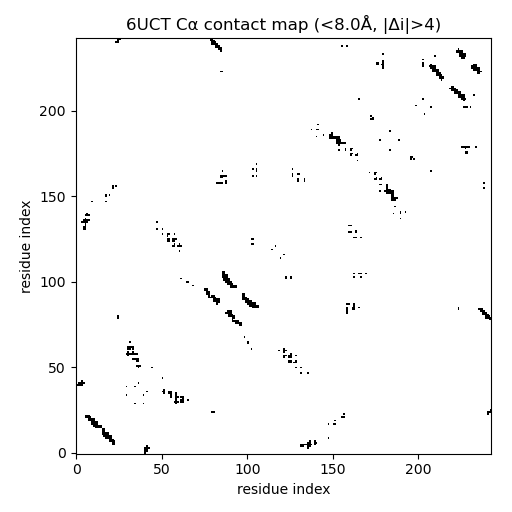CA . GLU A 1 206 ? -0.024 -12.813 16.090 1.00 166.52 200 GLU A CA 1
ATOM 1162 C C . GLU A 1 206 ? 0.137 -11.441 16.749 1.00 170.77 200 GLU A C 1
ATOM 1163 O O . GLU A 1 206 ? -0.473 -11.220 17.799 1.00 175.95 200 GLU A O 1
ATOM 1169 N N . ASN A 1 207 ? 0.957 -10.535 16.173 1.00 161.75 201 ASN A N 1
ATOM 1170 C CA . ASN A 1 207 ? 1.156 -9.242 16.818 1.00 162.57 201 ASN A CA 1
ATOM 1171 C C . ASN A 1 207 ? 0.921 -8.040 15.914 1.00 162.50 201 ASN A C 1
ATOM 1172 O O . ASN A 1 207 ? 1.752 -7.712 15.060 1.00 157.70 201 ASN A O 1
ATOM 1177 N N . PRO A 1 208 ? -0.196 -7.324 16.170 1.00 161.59 202 PRO A N 1
ATOM 1178 C CA . PRO A 1 208 ? -0.469 -6.086 15.429 1.00 159.25 202 PRO A CA 1
ATOM 1179 C C . PRO A 1 208 ? 0.339 -4.913 16.006 1.00 166.21 202 PRO A C 1
ATOM 1180 O O . PRO A 1 208 ? 0.862 -5.017 17.125 1.00 170.33 202 PRO A O 1
ATOM 1184 N N . ASN A 1 209 ? 0.443 -3.800 15.239 1.00 160.48 203 ASN A N 1
ATOM 1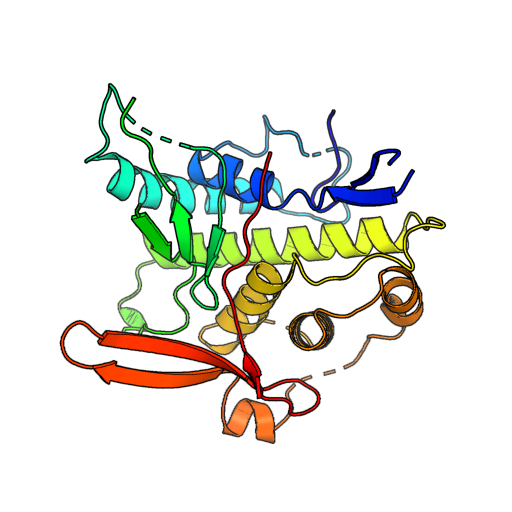185 C CA . ASN A 1 209 ? 1.198 -2.578 15.564 1.00 162.14 203 ASN A CA 1
ATOM 1186 C C . ASN A 1 209 ? 0.714 -1.377 14.745 1.00 164.26 203 ASN A C 1
ATOM 1187 O O . ASN A 1 209 ? 0.323 -1.536 13.586 1.00 159.71 203 ASN A O 1
ATOM 1192 N N . SER A 1 210 ? 0.775 -0.169 15.354 1.00 164.46 204 SER A N 1
ATOM 1193 C CA . SER A 1 210 ? 0.366 1.118 14.764 1.00 164.27 204 SER A CA 1
ATOM 1194 C C . SER A 1 210 ? 1.145 1.524 13.478 1.00 162.50 204 SER A C 1
ATOM 1195 O O . SER A 1 210 ? 0.625 2.307 12.672 1.00 161.06 204 SER A O 1
ATOM 1198 N N . TYR A 1 211 ? 2.377 0.989 13.297 1.00 155.38 205 TYR A N 1
ATOM 1199 C CA . TYR A 1 211 ? 3.215 1.252 12.129 1.00 151.11 205 TYR A CA 1
ATOM 1200 C C . TYR A 1 211 ? 2.938 0.262 11.029 1.00 146.50 205 TYR A C 1
ATOM 1201 O O . TYR A 1 211 ? 3.421 0.475 9.925 1.00 143.40 205 TYR A O 1
ATOM 1210 N N . ASP A 1 212 ? 2.210 -0.839 11.312 1.00 140.66 206 ASP A N 1
ATOM 1211 C CA . ASP A 1 212 ? 1.946 -1.882 10.315 1.00 136.11 206 ASP A CA 1
ATOM 1212 C C . ASP A 1 212 ? 1.434 -1.333 8.999 1.00 136.50 206 ASP A C 1
ATOM 1213 O O . ASP A 1 212 ? 1.968 -1.688 7.946 1.00 133.06 206 ASP A O 1
ATOM 1218 N N . ARG A 1 213 ? 0.484 -0.384 9.068 1.00 133.90 207 ARG A N 1
ATOM 1219 C CA . ARG A 1 213 ? -0.094 0.300 7.909 1.00 132.15 207 ARG A CA 1
ATOM 1220 C C . ARG A 1 213 ? 0.947 0.983 6.997 1.00 133.63 207 ARG A C 1
ATOM 1221 O O . ARG A 1 213 ? 0.659 1.239 5.829 1.00 131.27 207 ARG A O 1
ATOM 1229 N N . GLN A 1 214 ? 2.157 1.229 7.518 1.00 131.58 208 GLN A N 1
ATOM 1230 C CA . GLN A 1 214 ? 3.262 1.848 6.787 1.00 131.91 208 GLN A CA 1
ATOM 1231 C C . GLN A 1 214 ? 4.290 0.795 6.326 1.00 134.80 208 GLN A C 1
ATOM 1232 O O . GLN A 1 214 ? 5.436 1.158 6.037 1.00 134.84 208 GLN A O 1
ATOM 1238 N N . LEU A 1 215 ? 3.900 -0.498 6.267 1.00 130.41 209 LEU A N 1
ATOM 1239 C CA . LEU A 1 215 ? 4.824 -1.568 5.861 1.00 128.53 209 LEU A CA 1
ATOM 1240 C C . LEU A 1 215 ? 4.292 -2.433 4.746 1.00 131.93 209 LEU A C 1
ATOM 1241 O O . LEU A 1 215 ? 3.085 -2.652 4.677 1.00 131.64 209 LEU A O 1
ATOM 1246 N N . THR A 1 216 ? 5.196 -2.949 3.882 1.00 128.28 210 THR A N 1
ATOM 1247 C CA . THR A 1 216 ? 4.819 -3.819 2.764 1.00 126.67 210 THR A CA 1
ATOM 1248 C C . THR A 1 216 ? 5.646 -5.109 2.658 1.00 132.35 210 THR A C 1
ATOM 1249 O O . THR A 1 216 ? 6.774 -5.213 3.150 1.00 132.77 210 THR A O 1
ATOM 1253 N N . ILE A 1 217 ? 5.059 -6.072 1.948 1.00 129.57 211 ILE A N 1
ATOM 1254 C CA . ILE A 1 217 ? 5.562 -7.402 1.604 1.00 129.20 211 ILE A CA 1
ATOM 1255 C C . ILE A 1 217 ? 6.778 -7.314 0.612 1.00 135.08 211 ILE A C 1
ATOM 1256 O O . ILE A 1 217 ? 7.493 -8.299 0.414 1.00 134.69 211 ILE A O 1
ATOM 1261 N N . GLU A 1 218 ? 7.029 -6.105 0.062 1.00 132.83 212 GLU A N 1
ATOM 1262 C CA . GLU A 1 218 ? 8.045 -5.711 -0.914 1.00 133.10 212 GLU A CA 1
ATOM 1263 C C . GLU A 1 218 ? 9.413 -6.409 -0.770 1.00 136.79 212 GLU A C 1
ATOM 1264 O O . GLU A 1 218 ? 10.007 -6.730 -1.796 1.00 136.60 212 GLU A O 1
ATOM 1270 N N . LYS A 1 219 ? 9.914 -6.650 0.450 1.00 133.83 213 LYS A N 1
ATOM 1271 C CA . LYS A 1 219 ? 11.222 -7.311 0.584 1.00 134.22 213 LYS A CA 1
ATOM 1272 C C . LYS A 1 219 ? 11.164 -8.853 0.551 1.00 136.59 213 LYS A C 1
ATOM 1273 O O . LYS A 1 219 ? 12.178 -9.486 0.259 1.00 136.59 213 LYS A O 1
ATOM 1279 N N . TYR A 1 220 ? 9.987 -9.448 0.823 1.00 132.09 214 TYR A N 1
ATOM 1280 C CA . TYR A 1 220 ? 9.751 -10.898 0.844 1.00 131.66 214 TYR A CA 1
ATOM 1281 C C . TYR A 1 220 ? 9.438 -11.484 -0.542 1.00 135.02 214 TYR A C 1
ATOM 1282 O O . TYR A 1 220 ? 9.129 -12.673 -0.635 1.00 135.22 214 TYR A O 1
ATOM 1291 N N . ARG A 1 221 ? 9.504 -10.660 -1.610 1.00 131.08 215 ARG A N 1
ATOM 1292 C CA . ARG A 1 221 ? 9.204 -11.074 -2.986 1.00 130.51 215 ARG A CA 1
ATOM 1293 C C . ARG A 1 221 ? 10.105 -12.203 -3.508 1.00 134.59 215 ARG A C 1
ATOM 1294 O O . ARG A 1 221 ? 9.531 -13.229 -3.870 1.00 134.21 215 ARG A O 1
ATOM 1302 N N . PRO A 1 222 ? 11.471 -12.091 -3.541 1.00 132.18 216 PRO A N 1
ATOM 1303 C CA . PRO A 1 222 ? 12.293 -13.200 -4.077 1.00 133.04 216 PRO A CA 1
ATOM 1304 C C . PRO A 1 222 ? 12.020 -14.575 -3.472 1.00 135.40 216 PRO A C 1
ATOM 1305 O O . PRO A 1 222 ? 12.015 -15.574 -4.201 1.00 135.90 216 PRO A O 1
ATOM 1309 N N . LEU A 1 223 ? 11.747 -14.609 -2.155 1.00 129.95 217 LEU A N 1
ATOM 1310 C CA . LEU A 1 223 ? 11.412 -15.817 -1.412 1.00 130.45 217 LEU A CA 1
ATOM 1311 C C . LEU A 1 223 ? 10.120 -16.358 -2.002 1.00 133.88 217 LEU A C 1
ATOM 1312 O O . LEU A 1 223 ? 10.108 -17.483 -2.487 1.00 135.06 217 LEU A O 1
ATOM 1317 N N . LEU A 1 224 ? 9.075 -15.505 -2.061 1.00 129.32 218 LEU A N 1
ATOM 1318 C CA . LEU A 1 224 ? 7.737 -15.810 -2.578 1.00 129.49 218 LEU A CA 1
ATOM 1319 C C . LEU A 1 224 ? 7.701 -16.238 -4.045 1.00 135.09 218 LEU A C 1
ATOM 1320 O O . LEU A 1 224 ? 6.899 -17.106 -4.397 1.00 136.29 218 LEU A O 1
ATOM 1325 N N . ILE A 1 225 ? 8.561 -15.638 -4.890 1.00 131.41 219 ILE A N 1
ATOM 1326 C CA . ILE A 1 225 ? 8.648 -15.964 -6.314 1.00 132.66 219 ILE A CA 1
ATOM 1327 C C . ILE A 1 225 ? 9.264 -17.356 -6.485 1.00 140.71 219 ILE A C 1
ATOM 1328 O O . ILE A 1 225 ? 8.687 -18.191 -7.183 1.00 142.00 219 ILE A O 1
ATOM 1333 N N . SER A 1 226 ? 10.400 -17.622 -5.802 1.00 139.03 220 SER A N 1
ATOM 1334 C CA . SER A 1 226 ? 11.079 -18.923 -5.846 1.00 141.83 220 SER A CA 1
ATOM 1335 C C . SER A 1 226 ? 10.207 -20.061 -5.328 1.00 147.41 220 SER A C 1
ATOM 1336 O O . SER A 1 226 ? 10.323 -21.179 -5.835 1.00 150.26 220 SER A O 1
ATOM 1339 N N . ILE A 1 227 ? 9.316 -19.765 -4.347 1.00 142.03 221 ILE A N 1
ATOM 1340 C CA . ILE A 1 227 ? 8.377 -20.723 -3.771 1.00 143.84 221 ILE A CA 1
ATOM 1341 C C . ILE A 1 227 ? 7.369 -21.130 -4.840 1.00 151.09 221 ILE A C 1
ATOM 1342 O O . ILE A 1 227 ? 7.267 -22.315 -5.141 1.00 154.10 221 ILE A O 1
ATOM 1347 N N . ILE A 1 228 ? 6.674 -20.156 -5.451 1.00 147.63 222 ILE A N 1
ATOM 1348 C CA . ILE A 1 228 ? 5.674 -20.432 -6.492 1.00 150.51 222 ILE A CA 1
ATOM 1349 C C . ILE A 1 228 ? 6.318 -20.970 -7.775 1.00 157.02 222 ILE A C 1
ATOM 1350 O O . ILE A 1 228 ? 5.704 -21.778 -8.469 1.00 159.72 222 ILE A O 1
ATOM 1355 N N . GLY A 1 229 ? 7.548 -20.536 -8.043 1.00 153.12 223 GLY A N 1
ATOM 1356 C CA . GLY A 1 229 ? 8.324 -20.916 -9.217 1.00 155.80 223 GLY A CA 1
ATOM 1357 C C . GLY A 1 229 ? 8.760 -22.367 -9.241 1.00 164.94 223 GLY A C 1
ATOM 1358 O O . GLY A 1 229 ? 8.514 -23.068 -10.231 1.00 167.99 223 GLY A O 1
ATOM 1359 N N . TYR A 1 230 ? 9.421 -22.827 -8.153 1.00 162.13 224 TYR A N 1
ATOM 1360 C CA . TYR A 1 230 ? 9.880 -24.209 -8.038 1.00 166.13 224 TYR A CA 1
ATOM 1361 C C . TYR A 1 230 ? 8.677 -25.143 -8.071 1.00 174.01 224 TYR A C 1
ATOM 1362 O O . TYR A 1 230 ? 8.639 -26.016 -8.933 1.00 178.05 224 TYR A O 1
ATOM 1371 N N . GLU A 1 231 ? 7.657 -24.897 -7.212 1.00 169.63 225 GLU A N 1
ATOM 1372 C CA . GLU A 1 231 ? 6.403 -25.660 -7.146 1.00 173.47 225 GLU A CA 1
ATOM 1373 C C . GLU A 1 231 ? 5.813 -25.897 -8.546 1.00 179.84 225 GLU A C 1
ATOM 1374 O O . GLU A 1 231 ? 5.318 -26.990 -8.816 1.00 184.70 225 GLU A O 1
ATOM 1380 N N . PHE A 1 232 ? 5.890 -24.873 -9.429 1.00 173.56 226 PHE A N 1
ATOM 1381 C CA . PHE A 1 232 ? 5.370 -24.864 -10.801 1.00 176.33 226 PHE A CA 1
ATOM 1382 C C . PHE A 1 232 ? 6.241 -25.600 -11.825 1.00 183.08 226 PHE A C 1
ATOM 1383 O O . PHE A 1 232 ? 5.697 -26.326 -12.663 1.00 187.91 226 PHE A O 1
ATOM 1391 N N . THR A 1 233 ? 7.571 -25.387 -11.793 1.00 176.69 227 THR A N 1
ATOM 1392 C CA . THR A 1 233 ? 8.486 -26.010 -12.756 1.00 179.54 227 THR A CA 1
ATOM 1393 C C . THR A 1 233 ? 8.885 -27.453 -12.384 1.00 187.44 227 THR A C 1
ATOM 1394 O O . THR A 1 233 ? 9.214 -28.224 -13.288 1.00 191.85 227 THR A O 1
ATOM 1398 N N . VAL A 1 234 ? 8.833 -27.828 -11.085 1.00 182.52 228 VAL A N 1
ATOM 1399 C CA . VAL A 1 234 ? 9.175 -29.182 -10.632 1.00 205.25 228 VAL A CA 1
ATOM 1400 C C . VAL A 1 234 ? 8.088 -30.213 -11.021 1.00 243.25 228 VAL A C 1
ATOM 1401 O O . VAL A 1 234 ? 6.908 -29.880 -11.144 1.00 205.68 228 VAL A O 1
ATOM 1405 N N . ASN A 1 244 ? 0.572 -22.270 -4.413 1.00 182.14 238 ASN A N 1
ATOM 1406 C CA . ASN A 1 244 ? -0.423 -21.908 -3.398 1.00 182.25 238 ASN A CA 1
ATOM 1407 C C . ASN A 1 244 ? -0.939 -20.478 -3.615 1.00 182.42 238 ASN A C 1
ATOM 1408 O O . ASN A 1 244 ? -0.144 -19.534 -3.612 1.00 178.69 238 ASN A O 1
ATOM 1413 N N . HIS A 1 245 ? -2.272 -20.327 -3.790 1.00 179.75 239 HIS A N 1
ATOM 1414 C CA . HIS A 1 245 ? -2.972 -19.052 -4.018 1.00 177.12 239 HIS A CA 1
ATOM 1415 C C . HIS A 1 245 ? -2.571 -17.924 -3.061 1.00 173.20 239 HIS A C 1
ATOM 1416 O O . HIS A 1 245 ? -2.512 -16.775 -3.494 1.00 170.58 239 HIS A O 1
ATOM 1423 N N . ILE A 1 246 ? -2.283 -18.247 -1.779 1.00 166.59 240 ILE A N 1
ATOM 1424 C CA . ILE A 1 246 ? -1.873 -17.266 -0.764 1.00 162.02 240 ILE A CA 1
ATOM 1425 C C . ILE A 1 246 ? -0.473 -16.782 -1.065 1.00 158.08 240 ILE A C 1
ATOM 1426 O O . ILE A 1 246 ? -0.233 -15.582 -1.025 1.00 154.49 240 ILE A O 1
ATOM 1431 N N . TYR A 1 247 ? 0.434 -17.699 -1.412 1.00 153.34 241 TYR A N 1
ATOM 1432 C CA . TYR A 1 247 ? 1.801 -17.348 -1.788 1.00 149.93 241 TYR A CA 1
ATOM 1433 C C . TYR A 1 247 ? 1.816 -16.565 -3.109 1.00 148.54 241 TYR A C 1
ATOM 1434 O O . TYR A 1 247 ? 2.578 -15.606 -3.241 1.00 146.07 241 TYR A O 1
ATOM 1443 N N . TYR A 1 248 ? 0.954 -16.961 -4.066 1.00 143.32 242 TYR A N 1
ATOM 1444 C CA . TYR A 1 248 ? 0.842 -16.325 -5.372 1.00 141.12 242 TYR A CA 1
ATOM 1445 C C . TYR A 1 248 ? 0.355 -14.891 -5.282 1.00 142.49 242 TYR A C 1
ATOM 1446 O O . TYR A 1 248 ? 0.981 -14.019 -5.882 1.00 141.65 242 TYR A O 1
ATOM 1455 N N . GLN A 1 249 ? -0.748 -14.642 -4.542 1.00 137.78 243 GLN A N 1
ATOM 1456 C CA . GLN A 1 249 ? -1.319 -13.307 -4.341 1.00 135.51 243 GLN A CA 1
ATOM 1457 C C . GLN A 1 249 ? -0.277 -12.374 -3.742 1.00 134.76 243 GLN A C 1
ATOM 1458 O O . GLN A 1 249 ? -0.093 -11.258 -4.221 1.00 132.94 243 GLN A O 1
ATOM 1464 N N . LEU A 1 250 ? 0.449 -12.872 -2.742 1.00 130.52 244 LEU A N 1
ATOM 1465 C CA . LEU A 1 250 ? 1.518 -12.164 -2.052 1.00 128.75 244 LEU A CA 1
ATOM 1466 C C . LEU A 1 250 ? 2.708 -11.851 -2.972 1.00 130.97 244 LEU A C 1
ATOM 1467 O O . LEU A 1 250 ? 3.352 -10.807 -2.816 1.00 129.46 244 LEU A O 1
ATOM 1472 N N . ALA A 1 251 ? 2.996 -12.760 -3.922 1.00 127.62 245 ALA A N 1
ATOM 1473 C CA . ALA A 1 251 ? 4.086 -12.608 -4.883 1.00 126.82 245 ALA A CA 1
ATOM 1474 C C . ALA A 1 251 ? 3.738 -11.579 -5.967 1.00 131.43 245 ALA A C 1
ATOM 1475 O O . ALA A 1 251 ? 4.629 -10.897 -6.484 1.00 130.59 245 ALA A O 1
ATOM 1477 N N . THR A 1 252 ? 2.437 -11.475 -6.302 1.00 129.22 246 THR A N 1
ATOM 1478 C CA . THR A 1 252 ? 1.889 -10.535 -7.283 1.00 129.62 246 THR A CA 1
ATOM 1479 C C . THR A 1 252 ? 1.827 -9.134 -6.649 1.00 131.32 246 THR A C 1
ATOM 1480 O O . THR A 1 252 ? 2.236 -8.140 -7.269 1.00 131.66 246 THR A O 1
ATOM 1484 N N . PHE A 1 253 ? 1.288 -9.065 -5.421 1.00 125.19 247 PHE A N 1
ATOM 1485 C CA . PHE A 1 253 ? 1.127 -7.807 -4.726 1.00 123.68 247 PHE A CA 1
ATOM 1486 C C . PHE A 1 253 ? 2.177 -7.621 -3.669 1.00 128.20 247 PHE A C 1
ATOM 1487 O O . PHE A 1 253 ? 1.955 -7.948 -2.499 1.00 128.97 247 PHE A O 1
ATOM 1495 N N . ASP A 1 254 ? 3.337 -7.089 -4.094 1.00 124.03 248 ASP A N 1
ATOM 1496 C CA . ASP A 1 254 ? 4.483 -6.748 -3.242 1.00 122.65 248 ASP A CA 1
ATOM 1497 C C . ASP A 1 254 ? 4.166 -5.469 -2.442 1.00 123.63 248 ASP A C 1
ATOM 1498 O O . ASP A 1 254 ? 4.777 -5.216 -1.406 1.00 123.53 248 ASP A O 1
ATOM 1503 N N . ASN A 1 255 ? 3.185 -4.688 -2.932 1.00 118.11 249 ASN A N 1
ATOM 1504 C CA . ASN A 1 255 ? 2.682 -3.433 -2.378 1.00 117.88 249 ASN A CA 1
ATOM 1505 C C . ASN A 1 255 ? 1.672 -3.662 -1.254 1.00 120.43 249 ASN A C 1
ATOM 1506 O O . ASN A 1 255 ? 1.038 -2.701 -0.810 1.00 122.43 249 ASN A O 1
ATOM 1511 N N . TYR A 1 256 ? 1.512 -4.925 -0.804 1.00 113.78 250 TYR A N 1
ATOM 1512 C CA . TYR A 1 256 ? 0.557 -5.328 0.226 1.00 113.39 250 TYR A CA 1
ATOM 1513 C C . TYR A 1 256 ? 0.838 -4.711 1.605 1.00 118.04 250 TYR A C 1
ATOM 1514 O O . TYR A 1 256 ? 1.885 -5.012 2.182 1.00 116.07 250 TYR A O 1
ATOM 1523 N N . PRO A 1 257 ? -0.083 -3.862 2.157 1.00 118.22 251 PRO A N 1
ATOM 1524 C CA . PRO A 1 257 ? 0.138 -3.301 3.504 1.00 119.98 251 PRO A CA 1
ATOM 1525 C C . PRO A 1 257 ? 0.060 -4.395 4.559 1.00 125.62 251 PRO A C 1
ATOM 1526 O O . PRO A 1 257 ? -0.700 -5.348 4.386 1.00 125.95 251 PRO A O 1
ATOM 1530 N N . PHE A 1 258 ? 0.856 -4.271 5.628 1.00 123.26 252 PHE A N 1
ATOM 1531 C CA . PHE A 1 258 ? 0.892 -5.239 6.718 1.00 124.65 252 PHE A CA 1
ATOM 1532 C C . PHE A 1 258 ? -0.468 -5.396 7.401 1.00 129.11 252 PHE A C 1
ATOM 1533 O O . PHE A 1 258 ? -0.917 -6.532 7.592 1.00 128.95 252 PHE A O 1
ATOM 1541 N N . ASP A 1 259 ? -1.150 -4.262 7.696 1.00 126.63 253 ASP A N 1
ATOM 1542 C CA . ASP A 1 259 ? -2.463 -4.238 8.355 1.00 129.36 253 ASP A CA 1
ATOM 1543 C C . ASP A 1 259 ? -3.599 -4.867 7.507 1.00 131.56 253 ASP A C 1
ATOM 1544 O O . ASP A 1 259 ? -4.449 -5.587 8.050 1.00 133.38 253 ASP A O 1
ATOM 1549 N N . LEU A 1 260 ? -3.598 -4.601 6.184 1.00 124.40 254 LEU A N 1
ATOM 1550 C CA . LEU A 1 260 ? -4.579 -5.131 5.236 1.00 122.93 254 LEU A CA 1
ATOM 1551 C C . LEU A 1 260 ? -4.395 -6.628 5.077 1.00 124.65 254 LEU A C 1
ATOM 1552 O O . LEU A 1 260 ? -5.387 -7.359 5.060 1.00 126.51 254 LEU A O 1
ATOM 1557 N N . LEU A 1 261 ? -3.119 -7.074 4.973 1.00 117.14 255 LEU A N 1
ATOM 1558 C CA . LEU A 1 261 ? -2.740 -8.473 4.854 1.00 115.33 255 LEU A CA 1
ATOM 1559 C C . LEU A 1 261 ? -3.158 -9.252 6.074 1.00 119.93 255 LEU A C 1
ATOM 1560 O O . LEU A 1 261 ? -3.698 -10.341 5.911 1.00 121.00 255 LEU A O 1
ATOM 1565 N N . ARG A 1 262 ? -2.942 -8.703 7.283 1.00 116.58 256 ARG A N 1
ATOM 1566 C CA . ARG A 1 262 ? -3.365 -9.367 8.520 1.00 119.96 256 ARG A CA 1
ATOM 1567 C C . ARG A 1 262 ? -4.882 -9.558 8.516 1.00 127.63 256 ARG A C 1
ATOM 1568 O O . ARG A 1 262 ? -5.377 -10.638 8.859 1.00 130.04 256 ARG A O 1
ATOM 1576 N N . PHE A 1 263 ? -5.602 -8.507 8.105 1.00 124.80 257 PHE A N 1
ATOM 1577 C CA . PHE A 1 263 ? -7.050 -8.498 8.038 1.00 128.39 257 PHE A CA 1
ATOM 1578 C C . PHE A 1 263 ? -7.605 -9.547 7.065 1.00 137.93 257 PHE A C 1
ATOM 1579 O O . PHE A 1 263 ? -8.563 -10.259 7.392 1.00 141.97 257 PHE A O 1
ATOM 1587 N N . GLN A 1 264 ? -6.984 -9.658 5.889 1.00 134.22 258 GLN A N 1
ATOM 1588 C CA . GLN A 1 264 ? -7.428 -10.576 4.850 1.00 135.97 258 GLN A CA 1
ATOM 1589 C C . GLN A 1 264 ? -6.759 -11.957 4.897 1.00 145.17 258 GLN A C 1
ATOM 1590 O O . GLN A 1 264 ? -7.136 -12.822 4.110 1.00 145.84 258 GLN A O 1
ATOM 1596 N N . LEU A 1 265 ? -5.807 -12.180 5.831 1.00 145.62 259 LEU A N 1
ATOM 1597 C CA . LEU A 1 265 ? -5.036 -13.427 5.959 1.00 147.76 259 LEU A CA 1
ATOM 1598 C C . LEU A 1 265 ? -5.880 -14.698 6.073 1.00 161.23 259 LEU A C 1
ATOM 1599 O O . LEU A 1 265 ? -5.732 -15.593 5.236 1.00 161.27 259 LEU A O 1
ATOM 1604 N N . GLN A 1 266 ? -6.759 -14.783 7.088 1.00 165.34 260 GLN A N 1
ATOM 1605 C CA . GLN A 1 266 ? -7.617 -15.959 7.275 1.00 171.69 260 GLN A CA 1
ATOM 1606 C C . GLN A 1 266 ? -8.696 -16.064 6.182 1.00 179.65 260 GLN A C 1
ATOM 1607 O O . GLN A 1 266 ? -9.203 -17.157 5.921 1.00 183.14 260 GLN A O 1
ATOM 1613 N N . SER A 1 267 ? -9.003 -14.933 5.516 1.00 175.54 261 SER A N 1
ATOM 1614 C CA . SER A 1 267 ? -9.972 -14.854 4.424 1.00 177.65 261 SER A CA 1
ATOM 1615 C C . SER A 1 267 ? -9.416 -15.512 3.142 1.00 181.90 261 SER A C 1
ATOM 1616 O O . SER A 1 267 ? -10.197 -15.890 2.268 1.00 184.40 261 SER A O 1
ATOM 1619 N N . LEU A 1 268 ? -8.070 -15.666 3.048 1.00 176.17 262 LEU A N 1
ATOM 1620 C CA . LEU A 1 268 ? -7.369 -16.291 1.915 1.00 175.30 262 LEU A CA 1
ATOM 1621 C C . LEU A 1 268 ? -7.322 -17.822 2.091 1.00 185.04 262 LEU A C 1
ATOM 1622 O O . LEU A 1 268 ? -6.357 -18.375 2.641 1.00 183.23 262 LEU A O 1
ATOM 1627 N N . ILE A 1 269 ? -8.406 -18.488 1.651 1.00 188.44 263 ILE A N 1
ATOM 1628 C CA . ILE A 1 269 ? -8.610 -19.945 1.695 1.00 193.87 263 ILE A CA 1
ATOM 1629 C C . ILE A 1 269 ? -9.447 -20.391 0.474 1.00 202.62 263 ILE A C 1
ATOM 1630 O O . ILE A 1 269 ? -10.646 -20.087 0.404 1.00 205.90 263 ILE A O 1
ATOM 1635 N N . ASP A 1 270 ? -8.791 -21.063 -0.511 1.00 198.72 264 ASP A N 1
ATOM 1636 C CA . ASP A 1 270 ? -9.422 -21.536 -1.752 1.00 227.08 264 ASP A CA 1
ATOM 1637 C C . ASP A 1 270 ? -8.900 -22.911 -2.197 1.00 235.70 264 ASP A C 1
ATOM 1638 O O . ASP A 1 270 ? -7.766 -23.045 -2.658 1.00 188.01 264 ASP A O 1
ATOM 1643 N N . ILE A 1 275 ? -5.591 -23.703 -9.686 1.00 234.14 269 ILE A N 1
ATOM 1644 C CA . ILE A 1 275 ? -4.683 -23.193 -10.711 1.00 231.34 269 ILE A CA 1
ATOM 1645 C C . ILE A 1 275 ? -5.488 -22.512 -11.823 1.00 237.20 269 ILE A C 1
ATOM 1646 O O . ILE A 1 275 ? -6.269 -23.183 -12.504 1.00 243.44 269 ILE A O 1
ATOM 1651 N N . LYS A 1 276 ? -5.293 -21.184 -12.005 1.00 228.42 270 LYS A N 1
ATOM 1652 C CA . LYS A 1 276 ? -5.955 -20.416 -13.067 1.00 229.85 270 LYS A CA 1
ATOM 1653 C C . LYS A 1 276 ? -5.366 -20.885 -14.392 1.00 236.64 270 LYS A C 1
ATOM 1654 O O . LYS A 1 276 ? -4.142 -20.995 -14.525 1.00 232.63 270 LYS A O 1
ATOM 1660 N N . GLU A 1 277 ? -6.250 -21.230 -15.337 1.00 240.34 271 GLU A N 1
ATOM 1661 C CA . GLU A 1 277 ? -5.890 -21.789 -16.636 1.00 239.98 271 GLU A CA 1
ATOM 1662 C C . GLU A 1 277 ? -5.026 -20.873 -17.504 1.00 241.14 271 GLU A C 1
ATOM 1663 O O . GLU A 1 277 ? -3.979 -21.336 -17.944 1.00 241.28 271 GLU A O 1
ATOM 1669 N N . ARG A 1 278 ? -5.456 -19.609 -17.763 1.00 237.97 272 ARG A N 1
ATOM 1670 C CA . ARG A 1 278 ? -4.732 -18.648 -18.618 1.00 236.31 272 ARG A CA 1
ATOM 1671 C C . ARG A 1 278 ? -3.297 -18.388 -18.154 1.00 234.33 272 ARG A C 1
ATOM 1672 O O . ARG A 1 278 ? -2.378 -18.455 -18.975 1.00 234.68 272 ARG A O 1
ATOM 1680 N N . ILE A 1 279 ? -3.110 -18.104 -16.845 1.00 222.52 273 ILE A N 1
ATOM 1681 C CA . ILE A 1 279 ? -1.795 -17.821 -16.263 1.00 215.04 273 ILE A CA 1
ATOM 1682 C C . ILE A 1 279 ? -0.856 -19.030 -16.423 1.00 216.10 273 ILE A C 1
ATOM 1683 O O . ILE A 1 279 ? 0.284 -18.844 -16.821 1.00 213.97 273 ILE A O 1
ATOM 1688 N N . GLU A 1 280 ? -1.354 -20.253 -16.177 1.00 212.94 274 GLU A N 1
ATOM 1689 C CA . GLU A 1 280 ? -0.605 -21.503 -16.347 1.00 213.41 274 GLU A CA 1
ATOM 1690 C C . GLU A 1 280 ? -0.405 -21.834 -17.858 1.00 218.36 274 GLU A C 1
ATOM 1691 O O . GLU A 1 280 ? 0.608 -22.440 -18.215 1.00 218.30 274 GLU A O 1
ATOM 1697 N N . LYS A 1 281 ? -1.369 -21.435 -18.726 1.00 215.63 275 LYS A N 1
ATOM 1698 C CA . LYS A 1 281 ? -1.374 -21.633 -20.186 1.00 219.65 275 LYS A CA 1
ATOM 1699 C C . LYS A 1 281 ? -0.249 -20.830 -20.854 1.00 216.78 275 LYS A C 1
ATOM 1700 O O . LYS A 1 281 ? 0.169 -21.160 -21.964 1.00 219.29 275 LYS A O 1
ATOM 1706 N N . ASP A 1 282 ? 0.222 -19.769 -20.175 1.00 203.93 276 ASP A N 1
ATOM 1707 C CA . ASP A 1 282 ? 1.316 -18.904 -20.620 1.00 199.76 276 ASP A CA 1
ATOM 1708 C C . ASP A 1 282 ? 2.504 -18.918 -19.605 1.00 192.92 276 ASP A C 1
ATOM 1709 O O . ASP A 1 282 ? 3.544 -18.293 -19.845 1.00 191.07 276 ASP A O 1
ATOM 1714 N N . GLY A 1 283 ? 2.324 -19.629 -18.490 1.00 182.41 277 GLY A N 1
ATOM 1715 C CA . GLY A 1 283 ? 3.319 -19.748 -17.432 1.00 174.94 277 GLY A CA 1
ATOM 1716 C C . GLY A 1 283 ? 3.412 -18.511 -16.575 1.00 167.87 277 GLY A C 1
ATOM 1717 O O . GLY A 1 283 ? 2.791 -17.494 -16.882 1.00 167.69 277 GLY A O 1
ATOM 1718 N N . LEU A 1 284 ? 4.196 -18.589 -15.506 1.00 155.94 278 LEU A N 1
ATOM 1719 C CA . LEU A 1 284 ? 4.364 -17.492 -14.559 1.00 148.96 278 LEU A CA 1
ATOM 1720 C C . LEU A 1 284 ? 5.339 -16.402 -14.994 1.00 147.09 278 LEU A C 1
ATOM 1721 O O . LEU A 1 284 ? 5.262 -15.292 -14.468 1.00 143.10 278 LEU A O 1
ATOM 1726 N N . PHE A 1 285 ? 6.265 -16.703 -15.931 1.00 143.25 279 PHE A N 1
ATOM 1727 C CA . PHE A 1 285 ? 7.280 -15.727 -16.318 1.00 140.52 279 PHE A CA 1
ATOM 1728 C C . PHE A 1 285 ? 7.430 -15.470 -17.810 1.00 144.19 279 PHE A C 1
ATOM 1729 O O . PHE A 1 285 ? 7.228 -16.360 -18.637 1.00 147.20 279 PHE A O 1
ATOM 1737 N N . LYS A 1 286 ? 7.804 -14.211 -18.117 1.00 137.61 280 LYS A N 1
ATOM 1738 C CA . LYS A 1 286 ? 8.112 -13.604 -19.416 1.00 139.79 280 LYS A CA 1
ATOM 1739 C C . LYS A 1 286 ? 9.590 -13.180 -19.294 1.00 140.72 280 LYS A C 1
ATOM 1740 O O . LYS A 1 286 ? 9.981 -12.687 -18.239 1.00 136.59 280 LYS A O 1
ATOM 1746 N N . VAL A 1 287 ? 10.423 -13.416 -20.321 1.00 139.77 281 VAL A N 1
ATOM 1747 C CA . VAL A 1 287 ? 11.849 -13.067 -20.235 1.00 138.84 281 VAL A CA 1
ATOM 1748 C C . VAL A 1 287 ? 12.294 -12.215 -21.438 1.00 144.93 281 VAL A C 1
ATOM 1749 O O . VAL A 1 287 ? 12.808 -12.739 -22.432 1.00 148.66 281 VAL A O 1
ATOM 1753 N N . ILE A 1 288 ? 12.121 -10.891 -21.306 1.00 139.26 282 ILE A N 1
ATOM 1754 C CA . ILE A 1 288 ? 12.481 -9.880 -22.299 1.00 143.05 282 ILE A CA 1
ATOM 1755 C C . ILE A 1 288 ? 14.004 -9.760 -22.387 1.00 150.46 282 ILE A C 1
ATOM 1756 O O . ILE A 1 288 ? 14.655 -9.436 -21.395 1.00 147.10 282 ILE A O 1
ATOM 1761 N N . THR A 1 289 ? 14.567 -10.026 -23.570 1.00 153.88 283 THR A N 1
ATOM 1762 C CA . THR A 1 289 ? 16.010 -10.001 -23.772 1.00 156.82 283 THR A CA 1
ATOM 1763 C C . THR A 1 289 ? 16.413 -9.085 -24.926 1.00 170.83 283 THR A C 1
ATOM 1764 O O . THR A 1 289 ? 15.897 -9.218 -26.035 1.00 175.46 283 THR A O 1
ATOM 1768 N N . THR A 1 290 ? 17.350 -8.165 -24.653 1.00 170.63 284 THR A N 1
ATOM 1769 C CA . THR A 1 290 ? 17.875 -7.186 -25.609 1.00 178.06 284 THR A CA 1
ATOM 1770 C C . THR A 1 290 ? 19.394 -7.276 -25.711 1.00 187.94 284 THR A C 1
ATOM 1771 O O . THR A 1 290 ? 20.031 -7.808 -24.804 1.00 184.24 284 THR A O 1
ATOM 1775 N N . THR A 1 291 ? 19.974 -6.770 -26.810 1.00 192.24 285 THR A N 1
ATOM 1776 C CA . THR A 1 291 ? 21.426 -6.795 -27.053 1.00 195.34 285 THR A CA 1
ATOM 1777 C C . THR A 1 291 ? 21.916 -5.431 -27.563 1.00 202.47 285 THR A C 1
ATOM 1778 O O . THR A 1 291 ? 21.100 -4.676 -28.073 1.00 202.71 285 THR A O 1
ATOM 1782 N N . ASN A 1 292 ? 23.236 -5.112 -27.413 1.00 202.87 286 ASN A N 1
ATOM 1783 C CA . ASN A 1 292 ? 23.902 -3.862 -27.859 1.00 205.22 286 ASN A CA 1
ATOM 1784 C C . ASN A 1 292 ? 25.439 -3.907 -27.665 1.00 211.48 286 ASN A C 1
ATOM 1785 O O . ASN A 1 292 ? 25.960 -3.256 -26.752 1.00 211.34 286 ASN A O 1
ATOM 1790 N N . ALA A 1 293 ? 26.157 -4.661 -28.544 1.00 212.03 287 ALA A N 1
ATOM 1791 C CA . ALA A 1 293 ? 27.618 -4.896 -28.529 1.00 214.46 287 ALA A CA 1
ATOM 1792 C C . ALA A 1 293 ? 28.096 -5.495 -27.180 1.00 217.82 287 ALA A C 1
ATOM 1793 O O . ALA A 1 293 ? 28.216 -6.721 -27.079 1.00 217.35 287 ALA A O 1
ATOM 1795 N N . ARG A 1 294 ? 28.318 -4.642 -26.141 1.00 215.82 288 ARG A N 1
ATOM 1796 C CA . ARG A 1 294 ? 28.684 -5.060 -24.773 1.00 214.79 288 ARG A CA 1
ATOM 1797 C C . ARG A 1 294 ? 27.392 -5.492 -24.072 1.00 213.64 288 ARG A C 1
ATOM 1798 O O . ARG A 1 294 ? 27.417 -6.309 -23.149 1.00 211.90 288 ARG A O 1
ATOM 1806 N N . GLY A 1 295 ? 26.280 -4.952 -24.561 1.00 209.44 289 GLY A N 1
ATOM 1807 C CA . GLY A 1 295 ? 24.940 -5.238 -24.080 1.00 205.81 289 GLY A CA 1
ATOM 1808 C C . GLY A 1 295 ? 24.420 -6.613 -24.435 1.00 206.36 289 GLY A C 1
ATOM 1809 O O . GLY A 1 295 ? 24.654 -7.114 -25.540 1.00 208.33 289 GLY A O 1
ATOM 1810 N N . GLN A 1 296 ? 23.703 -7.217 -23.473 1.00 199.02 290 GLN A N 1
ATOM 1811 C CA . GLN A 1 296 ? 23.051 -8.526 -23.528 1.00 195.23 290 GLN A CA 1
ATOM 1812 C C . GLN A 1 296 ? 22.278 -8.639 -22.210 1.00 190.67 290 GLN A C 1
ATOM 1813 O O . GLN A 1 296 ? 22.665 -9.403 -21.320 1.00 186.83 290 GLN A O 1
ATOM 1819 N N . TYR A 1 297 ? 21.213 -7.830 -22.061 1.00 184.47 291 TYR A N 1
ATOM 1820 C CA . TYR A 1 297 ? 20.468 -7.779 -20.805 1.00 177.69 291 TYR A CA 1
ATOM 1821 C C . TYR A 1 297 ? 19.062 -8.359 -20.849 1.00 175.75 291 TYR A C 1
ATOM 1822 O O . TYR A 1 297 ? 18.204 -7.894 -21.605 1.00 177.70 291 TYR A O 1
ATOM 1831 N N . GLN A 1 298 ? 18.834 -9.355 -19.975 1.00 165.24 292 GLN A N 1
ATOM 1832 C CA . GLN A 1 298 ? 17.559 -10.026 -19.732 1.00 160.42 292 GLN A CA 1
ATOM 1833 C C . GLN A 1 298 ? 16.761 -9.181 -18.742 1.00 157.35 292 GLN A C 1
ATOM 1834 O O . GLN A 1 298 ? 17.320 -8.267 -18.133 1.00 156.25 292 GLN A O 1
ATOM 1840 N N . SER A 1 299 ? 15.460 -9.486 -18.581 1.00 149.68 293 SER A N 1
ATOM 1841 C CA . SER A 1 299 ? 14.524 -8.801 -17.675 1.00 144.83 293 SER A CA 1
ATOM 1842 C C . SER A 1 299 ? 13.344 -9.729 -17.481 1.00 143.38 293 SER A C 1
ATOM 1843 O O . SER A 1 299 ? 12.627 -10.018 -18.441 1.00 145.77 293 SER A O 1
ATOM 1846 N N . VAL A 1 300 ? 13.166 -10.245 -16.270 1.00 133.41 294 VAL A N 1
ATOM 1847 C CA . VAL A 1 300 ? 12.069 -11.177 -16.042 1.00 130.57 294 VAL A CA 1
ATOM 1848 C C . VAL A 1 300 ? 10.852 -10.455 -15.499 1.00 131.92 294 VAL A C 1
ATOM 1849 O O . VAL A 1 300 ? 10.968 -9.627 -14.595 1.00 129.17 294 VAL A O 1
ATOM 1853 N N . LEU A 1 301 ? 9.692 -10.749 -16.091 1.00 129.82 295 LEU A N 1
ATOM 1854 C CA . LEU A 1 301 ? 8.399 -10.249 -15.660 1.00 128.37 295 LEU A CA 1
ATOM 1855 C C . LEU A 1 301 ? 7.679 -11.403 -14.969 1.00 133.67 295 LEU A C 1
ATOM 1856 O O . LEU A 1 301 ? 8.069 -12.564 -15.125 1.00 134.40 295 LEU A O 1
ATOM 1861 N N . LEU A 1 302 ? 6.640 -11.085 -14.199 1.00 130.49 296 LEU A N 1
ATOM 1862 C CA . LEU A 1 302 ? 5.837 -12.073 -13.497 1.00 129.99 296 LEU A CA 1
ATOM 1863 C C . LEU A 1 302 ? 4.396 -11.881 -13.902 1.00 137.58 296 LEU A C 1
ATOM 1864 O O . LEU A 1 302 ? 3.830 -10.809 -13.672 1.00 136.77 296 LEU A O 1
ATOM 1869 N N . ARG A 1 303 ? 3.802 -12.928 -14.490 1.00 138.11 297 ARG A N 1
ATOM 1870 C CA . ARG A 1 303 ? 2.390 -12.935 -14.866 1.00 141.30 297 ARG A CA 1
ATOM 1871 C C . ARG A 1 303 ? 1.642 -13.084 -13.549 1.00 143.48 297 ARG A C 1
ATOM 1872 O O . ARG A 1 303 ? 1.803 -14.105 -12.878 1.00 142.97 297 ARG A O 1
ATOM 1880 N N . GLY A 1 304 ? 0.955 -12.015 -13.139 1.00 138.01 298 GLY A N 1
ATOM 1881 C CA . GLY A 1 304 ? 0.247 -11.939 -11.869 1.00 135.14 298 GLY A CA 1
ATOM 1882 C C . GLY A 1 304 ? -1.114 -12.602 -11.801 1.00 140.08 298 GLY A C 1
ATOM 1883 O O . GLY A 1 304 ? -1.729 -12.897 -12.833 1.00 143.72 298 GLY A O 1
ATOM 1884 N N . ILE A 1 305 ? -1.596 -12.815 -10.555 1.00 133.46 299 ILE A N 1
ATOM 1885 C CA . ILE A 1 305 ? -2.906 -13.383 -10.223 1.00 135.64 299 ILE A CA 1
ATOM 1886 C C . ILE A 1 305 ? -4.044 -12.477 -10.755 1.00 143.10 299 ILE A C 1
ATOM 1887 O O . ILE A 1 305 ? -5.169 -12.937 -10.945 1.00 147.24 299 ILE A O 1
ATOM 1892 N N . ASN A 1 306 ? -3.725 -11.196 -11.005 1.00 138.34 300 ASN A N 1
ATOM 1893 C CA . ASN A 1 306 ? -4.617 -10.171 -11.548 1.00 140.99 300 ASN A CA 1
ATOM 1894 C C . ASN A 1 306 ? -4.451 -10.101 -13.057 1.00 149.91 300 ASN A C 1
ATOM 1895 O O . ASN A 1 306 ? -5.362 -9.672 -13.762 1.00 153.62 300 ASN A O 1
ATOM 1900 N N . GLY A 1 307 ? -3.275 -10.503 -13.522 1.00 146.82 301 GLY A N 1
ATOM 1901 C CA . GLY A 1 307 ? -2.900 -10.479 -14.927 1.00 150.70 301 GLY A CA 1
ATOM 1902 C C . GLY A 1 307 ? -1.601 -9.735 -15.146 1.00 154.29 301 GLY A C 1
ATOM 1903 O O . GLY A 1 307 ? -0.747 -10.187 -15.915 1.00 155.16 301 GLY A O 1
ATOM 1904 N N . SER A 1 308 ? -1.443 -8.597 -14.439 1.00 149.34 302 SER A N 1
ATOM 1905 C CA . SER A 1 308 ? -0.289 -7.699 -14.481 1.00 147.94 302 SER A CA 1
ATOM 1906 C C . SER A 1 308 ? 1.037 -8.415 -14.687 1.00 150.85 302 SER A C 1
ATOM 1907 O O . SER A 1 308 ? 1.355 -9.356 -13.957 1.00 148.12 302 SER A O 1
ATOM 1910 N N . GLU A 1 309 ? 1.782 -7.988 -15.703 1.00 149.83 303 GLU A N 1
ATOM 1911 C CA . GLU A 1 309 ? 3.092 -8.533 -16.011 1.00 149.47 303 GLU A CA 1
ATOM 1912 C C . GLU A 1 309 ? 4.097 -7.587 -15.357 1.00 153.13 303 GLU A C 1
ATOM 1913 O O . GLU A 1 309 ? 4.630 -6.677 -15.998 1.00 155.65 303 GLU A O 1
ATOM 1919 N N . SER A 1 310 ? 4.277 -7.762 -14.043 1.00 146.68 304 SER A N 1
ATOM 1920 C CA . SER A 1 310 ? 5.139 -6.949 -13.182 1.00 144.86 304 SER A CA 1
ATOM 1921 C C . SER A 1 310 ? 6.621 -7.265 -13.337 1.00 149.40 304 SER A C 1
ATOM 1922 O O . SER A 1 310 ? 6.980 -8.437 -13.397 1.00 148.99 304 SER A O 1
ATOM 1925 N N . TYR A 1 311 ? 7.485 -6.233 -13.343 1.00 147.02 305 TYR A N 1
ATOM 1926 C CA . TYR A 1 311 ? 8.929 -6.432 -13.467 1.00 147.72 305 TYR A CA 1
ATOM 1927 C C . TYR A 1 311 ? 9.538 -7.015 -12.213 1.00 146.56 305 TYR A C 1
ATOM 1928 O O . TYR A 1 311 ? 9.216 -6.555 -11.120 1.00 144.88 305 TYR A O 1
ATOM 1937 N N . LEU A 1 312 ? 10.442 -8.001 -12.360 1.00 141.65 306 LEU A N 1
ATOM 1938 C CA . LEU A 1 312 ? 11.143 -8.574 -11.209 1.00 138.76 306 LEU A CA 1
ATOM 1939 C C . LEU A 1 312 ? 12.554 -8.008 -11.152 1.00 147.31 306 LEU A C 1
ATOM 1940 O O . LEU A 1 312 ? 13.375 -8.259 -12.046 1.00 148.99 306 LEU A O 1
ATOM 1945 N N . ASN A 1 313 ? 12.805 -7.193 -10.113 1.00 145.38 307 ASN A N 1
ATOM 1946 C CA . ASN A 1 313 ? 14.074 -6.508 -9.873 1.00 147.69 307 ASN A CA 1
ATOM 1947 C C . ASN A 1 313 ? 14.862 -7.114 -8.710 1.00 152.23 307 ASN A C 1
ATOM 1948 O O . ASN A 1 313 ? 14.312 -7.875 -7.909 1.00 149.25 307 ASN A O 1
ATOM 1953 N N . LEU A 1 314 ? 16.162 -6.794 -8.641 1.00 152.79 308 LEU A N 1
ATOM 1954 C CA . LEU A 1 314 ? 17.050 -7.278 -7.588 1.00 153.49 308 LEU A CA 1
ATOM 1955 C C . LEU A 1 314 ? 16.725 -6.585 -6.260 1.00 160.25 308 LEU A C 1
ATOM 1956 O O . LEU A 1 314 ? 16.587 -5.357 -6.230 1.00 161.86 308 LEU A O 1
ATOM 1961 N N . LYS A 1 315 ? 16.600 -7.370 -5.169 1.00 156.98 309 LYS A N 1
ATOM 1962 C CA . LYS A 1 315 ? 16.312 -6.833 -3.833 1.00 157.10 309 LYS A CA 1
ATOM 1963 C C . LYS A 1 315 ? 17.551 -6.961 -2.922 1.00 165.85 309 LYS A C 1
ATOM 1964 O O . LYS A 1 315 ? 18.072 -8.064 -2.765 1.00 165.50 309 LYS A O 1
ATOM 1970 N N . ARG A 1 316 ? 18.031 -5.827 -2.349 1.00 166.22 310 ARG A N 1
ATOM 1971 C CA . ARG A 1 316 ? 19.201 -5.777 -1.459 1.00 169.35 310 ARG A CA 1
ATOM 1972 C C . ARG A 1 316 ? 18.804 -5.831 0.014 1.00 173.47 310 ARG A C 1
ATOM 1973 O O . ARG A 1 316 ? 17.835 -5.194 0.422 1.00 171.15 310 ARG A O 1
ATOM 1981 N N . TYR A 1 317 ? 19.577 -6.578 0.808 1.00 173.42 311 TYR A N 1
ATOM 1982 C CA . TYR A 1 317 ? 19.366 -6.780 2.242 1.00 175.02 311 TYR A CA 1
ATOM 1983 C C . TYR A 1 317 ? 20.657 -6.500 3.038 1.00 185.77 311 TYR A C 1
ATOM 1984 O O . TYR A 1 317 ? 21.728 -6.982 2.660 1.00 187.53 311 TYR A O 1
ATOM 1993 N N . ARG A 1 318 ? 20.545 -5.716 4.135 1.00 185.80 312 ARG A N 1
ATOM 1994 C CA . ARG A 1 318 ? 21.657 -5.318 5.018 1.00 191.28 312 ARG A CA 1
ATOM 1995 C C . ARG A 1 318 ? 21.616 -6.009 6.408 1.00 197.13 312 ARG A C 1
ATOM 1996 O O . ARG A 1 318 ? 20.655 -6.725 6.704 1.00 193.88 312 ARG A O 1
ATOM 2004 N N . LYS A 1 319 ? 22.658 -5.781 7.252 1.00 199.02 313 LYS A N 1
ATOM 2005 C CA . LYS A 1 319 ? 22.793 -6.346 8.606 1.00 203.87 313 LYS A CA 1
ATOM 2006 C C . LYS A 1 319 ? 21.627 -5.983 9.553 1.00 215.51 313 LYS A C 1
ATOM 2007 O O . LYS A 1 319 ? 21.548 -4.819 10.008 1.00 220.56 313 LYS A O 1
#

Solvent-accessible surface area: 14146 Å² total; per-residue (Å²): 196,136,44,31,0,0,4,4,124,42,79,86,72,110,171,154,68,20,86,32,48,15,12,1,12,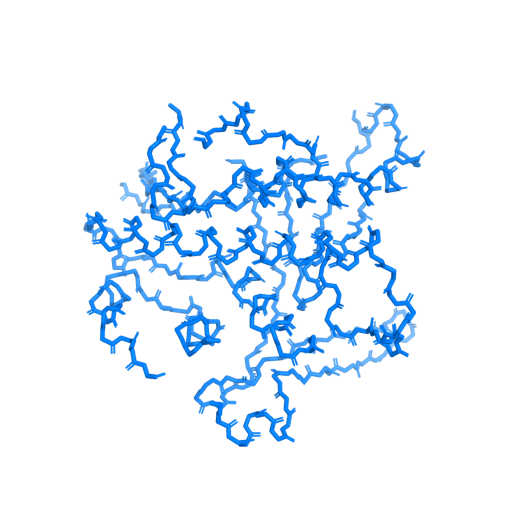38,2,2,26,43,4,10,109,19,39,106,21,104,176,23,53,12,110,134,36,101,58,2,86,58,6,83,171,20,0,33,54,0,2,78,16,0,30,108,47,43,56,99,30,52,149,115,62,70,185,120,108,69,87,54,8,0,0,87,18,1,22,5,8,0,11,13,38,54,146,128,210,126,73,86,7,64,1,0,32,8,76,99,54,170,44,124,154,84,31,52,147,136,74,70,126,6,1,29,6,0,17,55,0,1,46,20,2,0,91,1,0,21,62,33,0,34,134,55,98,65,91,43,0,174,111,12,47,0,61,60,0,11,1,0,0,1,0,0,9,0,10,62,82,66,118,82,56,34,23,30,39,0,0,7,62,34,98,15,39,0,53,73,0,45,160,66,30,156,86,23,140,151,204,138,124,131,20,86,160,43,13,17,28,81,52,74,67,82,98,83,122,236,4,112,126,110,34,14,30,0,34,0,67,90,32,54,73,26,112,12,68,66,25,154,10,189,150

Sequence (243 aa):
ERRTFGSYKIEEITIKIPILDDGIFDLINYLLNGTHFDKTHYFDYSHLPTLERDFNTASNYVSENYSIIVEEIDLNKSESISLKSPDFTVVLEYFKKVRELPLLPIMCRESEDSISEDILEGEGAVIQVLKMFMKGFLVHLGENPNSYDRQLTIEKYRPLLISIIGYEFTVNHIYYQLATFDNYPFDLLRFQLQSLIDIKERIEKDGLFKVITTTNARGQYQSVLLRGINGSESYLNLKRYRK

Organism: NCBI:txid185954

Secondary structure (DSSP, 8-state):
----TT---EEEE---EEEE---HHHHHHHH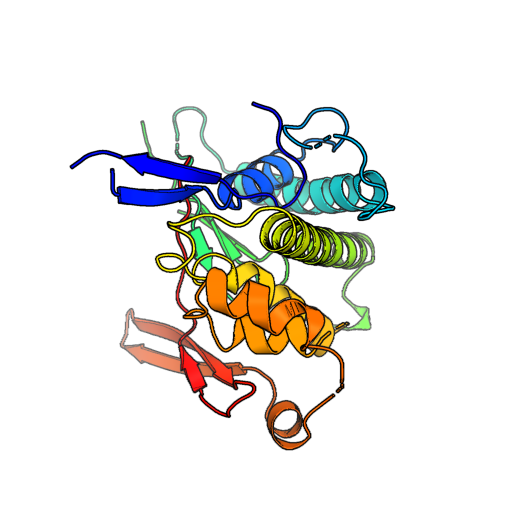HTT--GGGS-----SSSTTHHHHHHHHHHHHHHHHHHHHTT--S------EEETTTTEEEE------EEEESS--S----TTTS-HHHHHHHHHHHHHHHHHHHHHHHHHHH---TTGGG-BGGGGHHHHHHHHHHHHH--HHHHHHHH-TT-BHHHHHHHHTT-----HHHHHH-SEEEEEEEETTEEEEEEEEE-SSS-EEEE--EE---

Radius of gyration: 18.44 Å; Cα contacts (8 Å, |Δi|>4): 381; chains: 1; bounding box: 53×49×49 Å

InterPro domains:
  IPR009268 Reovirus P9-like [PF06043] (55-289)